Protein AF-A0A167TVD0-F1 (afdb_monomer_lite)

InterPro domains:
  IPR018954 Beta-galactosidase, domain 2 [PF10435] (65-198)
  IPR018954 Beta-galactosidase, domain 2 [SM01029] (30-198)
  IPR025972 Beta-galactosidase, domain 3 [PF13363] (211-278)
  IPR036833 Beta-galactosidase, domain 3 superfamily [G3DSA:2.60.390.10] (199-285)
  IPR036833 Beta-galactosidase, domain 3 superfamily [SSF117100] (192-285)
  IPR037110 Beta-galactosidase, domain 2 superfamily [G3DSA:2.102.20.10] (48-198)

Structure (mmCIF, N/CA/C/O backbone):
data_AF-A0A167TVD0-F1
#
_entry.id   AF-A0A167TVD0-F1
#
loop_
_atom_site.group_PDB
_atom_site.id
_atom_site.type_symbol
_atom_site.label_atom_id
_atom_site.label_alt_id
_atom_site.label_comp_id
_atom_site.label_asym_id
_atom_site.label_entity_id
_atom_site.label_seq_id
_atom_site.pdbx_PDB_ins_code
_atom_site.Cartn_x
_atom_site.Cartn_y
_atom_site.Cartn_z
_atom_site.occupancy
_atom_site.B_iso_or_equiv
_atom_site.auth_seq_id
_atom_site.auth_comp_id
_atom_site.auth_asym_id
_atom_site.auth_atom_id
_atom_site.pdbx_PDB_model_num
ATOM 1 N N . MET A 1 1 ? -4.317 7.766 18.131 1.00 57.22 1 MET A N 1
ATOM 2 C CA . MET A 1 1 ? -3.224 8.698 17.750 1.00 57.22 1 MET A CA 1
ATOM 3 C C . MET A 1 1 ? -2.450 8.188 16.517 1.00 57.22 1 MET A C 1
ATOM 5 O O . MET A 1 1 ? -1.227 8.256 16.495 1.00 57.22 1 MET A O 1
ATOM 9 N N . ILE A 1 2 ? -3.141 7.703 15.475 1.00 81.75 2 ILE A N 1
ATOM 10 C CA . ILE A 1 2 ? -2.504 7.173 14.245 1.00 81.75 2 ILE A CA 1
ATOM 11 C C . ILE A 1 2 ? -2.810 8.007 12.986 1.00 81.75 2 ILE A C 1
ATOM 13 O O . ILE A 1 2 ? -2.311 7.705 11.914 1.00 81.75 2 ILE A O 1
ATOM 17 N N . TRP A 1 3 ? -3.545 9.117 13.128 1.00 83.88 3 TRP A N 1
ATOM 18 C CA . TRP A 1 3 ? -3.890 10.046 12.037 1.00 83.88 3 TRP A CA 1
ATOM 19 C C . TRP A 1 3 ? -2.719 10.921 11.553 1.00 83.88 3 TRP A C 1
ATOM 21 O O . TRP A 1 3 ? -2.826 11.631 10.557 1.00 83.88 3 TRP A O 1
ATOM 31 N N . ARG A 1 4 ? -1.599 10.956 12.289 1.00 90.12 4 ARG A N 1
ATOM 32 C CA . ARG A 1 4 ? -0.439 11.782 11.922 1.00 90.12 4 ARG A CA 1
ATOM 33 C C . ARG A 1 4 ? 0.289 11.130 10.748 1.00 90.12 4 ARG A C 1
ATOM 35 O O . ARG A 1 4 ? 0.674 9.972 10.864 1.00 90.12 4 ARG A O 1
ATOM 42 N N . GLY A 1 5 ? 0.625 11.897 9.708 1.00 87.50 5 GLY A N 1
ATOM 43 C CA . GLY A 1 5 ? 1.339 11.381 8.526 1.00 87.50 5 GLY A CA 1
ATOM 44 C C . GLY A 1 5 ? 2.636 10.616 8.836 1.00 87.50 5 GLY A C 1
ATOM 45 O O . GLY A 1 5 ? 2.983 9.675 8.127 1.00 87.50 5 GLY A O 1
ATOM 46 N N . LYS A 1 6 ? 3.313 10.933 9.953 1.00 92.31 6 LYS A N 1
ATOM 47 C CA . LYS A 1 6 ? 4.489 10.181 10.425 1.00 92.31 6 LYS A CA 1
ATOM 48 C C . LYS A 1 6 ? 4.205 8.701 10.713 1.00 92.31 6 LYS A C 1
ATOM 50 O O . LYS A 1 6 ? 5.085 7.882 10.490 1.00 92.31 6 LYS A O 1
ATOM 55 N N . TYR A 1 7 ? 3.003 8.361 11.189 1.00 95.06 7 TYR A N 1
ATOM 56 C CA . TYR A 1 7 ? 2.611 6.974 11.453 1.00 95.06 7 TYR A CA 1
ATOM 57 C C . TYR A 1 7 ? 2.560 6.191 10.140 1.00 95.06 7 TYR A C 1
ATOM 59 O O . TYR A 1 7 ? 3.221 5.165 9.997 1.00 95.06 7 TYR A O 1
ATOM 67 N N . SER A 1 8 ? 1.852 6.727 9.144 1.00 94.88 8 SER A N 1
ATOM 68 C CA . SER A 1 8 ? 1.749 6.099 7.829 1.00 94.88 8 SER A CA 1
ATOM 69 C C . SER A 1 8 ? 3.104 6.022 7.124 1.00 94.88 8 SER A C 1
ATOM 71 O O . SER A 1 8 ? 3.414 4.997 6.529 1.00 94.88 8 SER A O 1
ATOM 73 N N . GLY A 1 9 ? 3.955 7.046 7.259 1.00 92.31 9 GLY A N 1
ATOM 74 C CA . GLY A 1 9 ? 5.336 7.011 6.765 1.00 92.31 9 GLY A CA 1
ATOM 75 C C . GLY A 1 9 ? 6.180 5.898 7.398 1.00 92.31 9 GLY A C 1
ATOM 76 O O . GLY A 1 9 ? 6.832 5.142 6.682 1.00 92.31 9 GLY A O 1
ATOM 77 N N . GLN A 1 10 ? 6.121 5.736 8.725 1.00 94.50 10 GLN A N 1
ATOM 78 C CA . GLN A 1 10 ? 6.804 4.641 9.428 1.00 94.50 10 GLN A CA 1
ATOM 79 C C . GLN A 1 10 ? 6.255 3.265 9.028 1.00 94.50 10 GLN A C 1
ATOM 81 O O . GLN A 1 10 ? 7.029 2.321 8.882 1.00 94.50 10 GLN A O 1
ATOM 86 N N . LYS A 1 11 ? 4.941 3.151 8.786 1.00 96.12 11 LYS A N 1
ATOM 87 C CA . LYS A 1 11 ? 4.316 1.917 8.289 1.00 96.12 11 LYS A CA 1
ATOM 88 C C . LYS A 1 11 ? 4.904 1.480 6.946 1.00 96.12 11 LYS A C 1
ATOM 90 O O . LYS A 1 11 ? 5.130 0.284 6.767 1.00 96.12 11 LYS A O 1
ATOM 95 N N . LEU A 1 12 ? 5.164 2.411 6.022 1.00 95.06 12 LEU A N 1
ATOM 96 C CA . LEU A 1 12 ? 5.779 2.068 4.734 1.00 95.06 12 LEU A CA 1
ATOM 97 C C . LEU A 1 12 ? 7.174 1.458 4.931 1.00 95.06 12 LEU A C 1
ATOM 99 O O . LEU A 1 12 ? 7.455 0.380 4.414 1.00 95.06 12 LEU A O 1
ATOM 103 N N . GLN A 1 13 ? 8.007 2.099 5.756 1.00 92.00 13 GLN A N 1
ATOM 104 C CA . GLN A 1 13 ? 9.369 1.638 6.045 1.00 92.00 13 GLN A CA 1
ATOM 105 C C . GLN A 1 13 ? 9.390 0.282 6.763 1.00 92.00 13 GLN A C 1
ATOM 107 O O . GLN A 1 13 ? 10.179 -0.593 6.416 1.00 92.00 13 GLN A O 1
ATOM 112 N N . ALA A 1 14 ? 8.513 0.085 7.749 1.00 91.69 14 ALA A N 1
ATOM 113 C CA . ALA A 1 14 ? 8.454 -1.158 8.511 1.00 91.69 14 ALA A CA 1
ATOM 114 C C . ALA A 1 14 ? 8.048 -2.357 7.637 1.00 91.69 14 ALA A C 1
ATOM 116 O O . ALA A 1 14 ? 8.652 -3.423 7.743 1.00 91.69 14 ALA A O 1
ATOM 117 N N . ASN A 1 15 ? 7.064 -2.183 6.747 1.00 93.50 15 ASN A N 1
ATOM 118 C CA . ASN A 1 15 ? 6.636 -3.250 5.838 1.00 93.50 15 ASN A CA 1
ATOM 119 C C . ASN A 1 15 ? 7.704 -3.586 4.795 1.00 93.50 15 ASN A C 1
ATOM 121 O O . ASN A 1 15 ? 7.954 -4.765 4.542 1.00 93.50 15 ASN A O 1
ATOM 125 N N . PHE A 1 16 ? 8.399 -2.571 4.278 1.00 91.50 16 PHE A N 1
ATOM 126 C CA . PHE A 1 16 ? 9.543 -2.779 3.401 1.00 91.50 16 PHE A CA 1
ATOM 127 C C . PHE A 1 16 ? 10.598 -3.671 4.069 1.00 91.50 16 PHE A C 1
ATOM 129 O O . PHE A 1 16 ? 10.946 -4.720 3.526 1.00 91.50 16 PHE A O 1
ATOM 136 N N . LEU A 1 17 ? 11.037 -3.301 5.277 1.00 88.12 17 LEU A N 1
ATOM 137 C CA . LEU A 1 17 ? 12.055 -4.041 6.028 1.00 88.12 17 LEU A CA 1
ATOM 138 C C . LEU A 1 17 ? 11.604 -5.463 6.385 1.00 88.12 17 LEU A C 1
ATOM 140 O O . LEU A 1 17 ? 12.396 -6.393 6.271 1.00 88.12 17 LEU A O 1
ATOM 144 N N . LYS A 1 18 ? 10.332 -5.649 6.763 1.00 88.00 18 LYS A N 1
ATOM 145 C CA . LYS A 1 18 ? 9.750 -6.976 7.029 1.00 88.00 18 LYS A CA 1
ATOM 146 C C . LYS A 1 18 ? 9.797 -7.879 5.788 1.00 88.00 18 LYS A C 1
ATOM 148 O O . LYS A 1 18 ? 10.062 -9.071 5.911 1.00 88.00 18 LYS A O 1
ATOM 153 N N . SER A 1 19 ? 9.525 -7.322 4.607 1.00 85.56 19 SER A N 1
ATOM 154 C CA . SER A 1 19 ? 9.463 -8.078 3.347 1.00 85.56 19 SER A CA 1
ATOM 155 C C . SER A 1 19 ? 10.836 -8.370 2.715 1.00 85.56 19 SER A C 1
ATOM 157 O O . SER A 1 19 ? 10.937 -9.231 1.840 1.00 85.56 19 SER A O 1
ATOM 159 N N . ASP A 1 20 ? 11.907 -7.699 3.158 1.00 79.69 20 ASP A N 1
ATOM 160 C CA . ASP A 1 20 ? 13.278 -7.956 2.698 1.00 79.69 20 ASP A CA 1
ATOM 161 C C . ASP A 1 20 ? 13.952 -9.072 3.512 1.00 79.69 20 ASP A C 1
ATOM 163 O O . ASP A 1 20 ? 14.684 -8.837 4.480 1.00 79.69 20 ASP A O 1
ATOM 167 N N . SER A 1 21 ? 13.753 -10.312 3.063 1.00 63.94 21 SER A N 1
ATOM 168 C CA . SER A 1 21 ? 14.328 -11.515 3.678 1.00 63.94 21 SER A CA 1
ATOM 169 C C . SER A 1 21 ? 15.859 -11.586 3.628 1.00 63.94 21 SER A C 1
ATOM 171 O O . SER A 1 21 ? 16.447 -12.414 4.316 1.00 63.94 21 SER A O 1
ATOM 173 N N . ASN A 1 22 ? 16.513 -10.746 2.817 1.00 57.84 22 ASN A N 1
ATOM 174 C CA . ASN A 1 22 ? 17.966 -10.734 2.644 1.00 57.84 22 ASN A CA 1
ATOM 175 C C . ASN A 1 22 ? 18.637 -9.554 3.353 1.00 57.84 22 ASN A C 1
ATOM 177 O O . ASN A 1 22 ? 19.808 -9.300 3.093 1.00 57.84 22 ASN A O 1
ATOM 181 N N . SER A 1 23 ? 17.938 -8.794 4.196 1.00 54.06 23 SER A N 1
ATOM 182 C CA . SER A 1 23 ? 18.513 -7.622 4.876 1.00 54.06 23 SER A CA 1
ATOM 183 C C . SER A 1 23 ? 19.673 -7.980 5.823 1.00 54.06 23 SER A C 1
ATOM 185 O O . SER A 1 23 ? 20.640 -7.228 5.913 1.00 54.06 23 SER A O 1
ATOM 187 N N . SER A 1 24 ? 19.628 -9.152 6.468 1.00 46.41 24 SER A N 1
ATOM 188 C CA . SER A 1 24 ? 20.574 -9.579 7.513 1.00 46.41 24 SER A CA 1
ATOM 189 C C . SER A 1 24 ? 21.853 -10.264 7.014 1.00 46.41 24 SER A C 1
ATOM 191 O O . SER A 1 24 ? 22.830 -10.337 7.754 1.00 46.41 24 SER A O 1
ATOM 193 N N . SER A 1 25 ? 21.891 -10.760 5.772 1.00 44.69 25 SER A N 1
ATOM 194 C CA . SER A 1 25 ? 23.049 -11.486 5.218 1.00 44.69 25 SER A CA 1
ATOM 195 C C . SER A 1 25 ? 24.014 -10.592 4.433 1.00 44.69 25 SER A C 1
ATOM 197 O O . SER A 1 25 ? 24.849 -11.091 3.673 1.00 44.69 25 SER A O 1
ATOM 199 N N . ARG A 1 26 ? 23.862 -9.269 4.528 1.00 54.91 26 ARG A N 1
ATOM 200 C CA . ARG A 1 26 ? 24.603 -8.324 3.692 1.00 54.91 26 ARG A CA 1
ATOM 201 C C . ARG A 1 26 ? 25.801 -7.785 4.454 1.00 54.91 26 ARG A C 1
ATOM 203 O O . ARG A 1 26 ? 25.667 -7.279 5.561 1.00 54.91 26 ARG A O 1
ATOM 210 N N . SER A 1 27 ? 26.977 -7.878 3.842 1.00 42.72 27 SER A N 1
ATOM 211 C CA . SER A 1 27 ? 28.146 -7.168 4.342 1.00 42.72 27 SER A CA 1
ATOM 212 C C . SER A 1 27 ? 28.001 -5.686 4.018 1.00 42.72 27 SER A C 1
ATOM 214 O O . SER A 1 27 ? 27.784 -5.315 2.862 1.00 42.72 27 SER A O 1
ATOM 216 N N . GLU A 1 28 ? 28.134 -4.833 5.032 1.00 43.38 28 GLU A N 1
ATOM 217 C CA . GLU A 1 28 ? 28.392 -3.414 4.813 1.00 43.38 28 GLU A CA 1
ATOM 218 C C . GLU A 1 28 ? 29.692 -3.302 4.011 1.00 43.38 28 GLU A C 1
ATOM 220 O O . GLU A 1 28 ? 30.787 -3.560 4.515 1.00 43.38 28 GLU A O 1
ATOM 225 N N . ARG A 1 29 ? 29.590 -2.970 2.723 1.00 39.72 29 ARG A N 1
ATOM 226 C CA . ARG A 1 29 ? 30.754 -2.520 1.968 1.00 39.72 29 ARG A CA 1
ATOM 227 C C . ARG A 1 29 ? 30.872 -1.018 2.163 1.00 39.72 29 ARG A C 1
ATOM 229 O O . ARG A 1 29 ? 29.905 -0.285 1.991 1.00 39.72 29 ARG A O 1
ATOM 236 N N . TYR A 1 30 ? 32.076 -0.608 2.552 1.00 35.66 30 TYR A N 1
ATOM 237 C CA . TYR A 1 30 ? 32.498 0.765 2.811 1.00 35.66 30 TYR A CA 1
ATOM 238 C C . TYR A 1 30 ? 31.800 1.824 1.949 1.00 35.66 30 TYR A C 1
ATOM 240 O O . TYR A 1 30 ? 31.705 1.681 0.730 1.00 35.66 30 TYR A O 1
ATOM 248 N N . LEU A 1 31 ? 31.451 2.931 2.614 1.00 36.03 31 LEU A N 1
ATOM 249 C CA . LEU A 1 31 ? 31.034 4.219 2.060 1.00 36.03 31 LEU A CA 1
ATOM 250 C C . LEU A 1 31 ? 31.809 4.558 0.776 1.00 36.03 31 LEU A C 1
ATOM 252 O O . LEU A 1 31 ? 32.942 5.046 0.831 1.00 36.03 31 LEU A O 1
ATOM 256 N N . ARG A 1 32 ? 31.209 4.336 -0.397 1.00 35.91 32 ARG A N 1
ATOM 257 C CA . ARG A 1 32 ? 31.750 4.863 -1.651 1.00 35.91 32 ARG A CA 1
ATOM 258 C C . ARG A 1 32 ? 31.043 6.167 -1.958 1.00 35.91 32 ARG A C 1
ATOM 260 O O . ARG A 1 32 ? 29.879 6.200 -2.327 1.00 35.91 32 ARG A O 1
ATOM 267 N N . ARG A 1 33 ? 31.785 7.261 -1.806 1.00 34.72 33 ARG A N 1
ATOM 268 C CA . ARG A 1 33 ? 31.389 8.579 -2.292 1.00 34.72 33 ARG A CA 1
ATOM 269 C C . ARG A 1 33 ? 31.406 8.534 -3.820 1.00 34.72 33 ARG A C 1
ATOM 271 O O . ARG A 1 33 ? 32.462 8.694 -4.427 1.00 34.72 33 ARG A O 1
ATOM 278 N N . THR A 1 34 ? 30.270 8.290 -4.453 1.00 37.25 34 THR A N 1
ATOM 279 C CA . THR A 1 34 ? 30.106 8.540 -5.887 1.00 37.25 34 THR A CA 1
ATOM 280 C C . THR A 1 34 ? 30.000 10.050 -6.084 1.00 37.25 34 THR A C 1
ATOM 282 O O . THR A 1 34 ? 29.109 10.690 -5.519 1.00 37.25 34 THR A O 1
ATOM 285 N N . PRO A 1 35 ? 30.910 10.677 -6.848 1.00 31.92 35 PRO A N 1
ATOM 286 C CA . PRO A 1 35 ? 30.768 12.075 -7.205 1.00 31.92 35 PRO A CA 1
ATOM 287 C C . PRO A 1 35 ? 29.654 12.180 -8.253 1.00 31.92 35 PRO A C 1
ATOM 289 O O . PRO A 1 35 ? 29.904 12.197 -9.455 1.00 31.92 35 PRO A O 1
ATOM 292 N N . LEU A 1 36 ? 28.401 12.232 -7.807 1.00 38.03 36 LEU A N 1
ATOM 293 C CA . LEU A 1 36 ? 27.347 12.839 -8.609 1.00 38.03 36 LEU A CA 1
ATOM 294 C C . LEU A 1 36 ? 27.592 14.351 -8.570 1.00 38.03 36 LEU A C 1
ATOM 296 O O . LEU A 1 36 ? 27.689 14.950 -7.500 1.00 38.03 36 LEU A O 1
ATOM 300 N N . TYR A 1 37 ? 27.767 14.954 -9.744 1.00 34.03 37 TYR A N 1
ATOM 301 C CA . TYR A 1 37 ? 27.984 16.388 -9.929 1.00 34.03 37 TYR A CA 1
ATOM 302 C C . TYR A 1 37 ? 26.783 17.205 -9.410 1.00 34.03 37 TYR A C 1
ATOM 304 O O . TYR A 1 37 ? 25.916 17.602 -10.180 1.00 34.03 37 TYR A O 1
ATOM 312 N N . SER A 1 38 ? 26.724 17.489 -8.109 1.00 33.47 38 SER A N 1
ATOM 313 C CA . SER A 1 38 ? 25.970 18.624 -7.562 1.00 33.47 38 SER A CA 1
ATOM 314 C C . SER A 1 38 ? 26.431 18.926 -6.137 1.00 33.47 38 SER A C 1
ATOM 316 O O . SER A 1 38 ? 26.390 18.049 -5.278 1.00 33.47 38 SER A O 1
ATOM 318 N N . ARG A 1 39 ? 26.855 20.171 -5.888 1.00 34.62 39 ARG A N 1
ATOM 319 C CA . ARG A 1 39 ? 27.460 20.648 -4.630 1.00 34.62 39 ARG A CA 1
ATOM 320 C C . ARG A 1 39 ? 26.553 20.594 -3.386 1.00 34.62 39 ARG A C 1
ATOM 322 O O . ARG A 1 39 ? 27.090 20.739 -2.296 1.00 34.62 39 ARG A O 1
ATOM 329 N N . ASP A 1 40 ? 25.254 20.305 -3.521 1.00 33.78 40 ASP A N 1
ATOM 330 C CA . ASP A 1 40 ? 24.306 20.303 -2.386 1.00 33.78 40 ASP A CA 1
ATOM 331 C C . ASP A 1 40 ? 23.595 18.957 -2.153 1.00 33.78 40 ASP A C 1
ATOM 333 O O . ASP A 1 40 ? 22.691 18.869 -1.323 1.00 33.78 40 ASP A O 1
ATOM 337 N N . CYS A 1 41 ? 23.993 17.899 -2.865 1.00 35.50 41 CYS A N 1
ATOM 338 C CA . CYS A 1 41 ? 23.669 16.533 -2.460 1.00 35.50 41 CYS A CA 1
ATOM 339 C C . CYS A 1 41 ? 24.894 15.953 -1.755 1.00 35.50 41 CYS A C 1
ATOM 341 O O . CYS A 1 41 ? 25.991 15.939 -2.311 1.00 35.50 41 CYS A O 1
ATOM 343 N N . TYR A 1 42 ? 24.699 15.412 -0.555 1.00 37.12 42 TYR A N 1
ATOM 344 C CA . TYR A 1 42 ? 25.581 14.380 -0.022 1.00 37.12 42 TYR A CA 1
ATOM 345 C C . TYR A 1 42 ? 24.940 13.035 -0.389 1.00 37.12 42 TYR A C 1
ATOM 347 O O . TYR A 1 42 ? 24.165 12.511 0.415 1.00 37.12 42 TYR A O 1
ATOM 355 N N . PRO A 1 43 ? 25.155 12.493 -1.607 1.00 36.31 43 PRO A N 1
ATOM 356 C CA . PRO A 1 43 ? 24.707 11.149 -1.918 1.00 36.31 43 PRO A CA 1
ATOM 357 C C . PRO A 1 43 ? 25.554 10.199 -1.075 1.00 36.31 43 PRO A C 1
ATOM 359 O O . PRO A 1 43 ? 26.703 9.891 -1.389 1.00 36.31 43 PRO A O 1
ATOM 362 N N . TRP A 1 44 ? 25.002 9.778 0.054 1.00 35.72 44 TRP A N 1
ATOM 363 C CA . TRP A 1 44 ? 25.502 8.607 0.748 1.00 35.72 44 TRP A CA 1
ATOM 364 C C . TRP A 1 44 ? 24.952 7.410 -0.021 1.00 35.72 44 TRP A C 1
ATOM 366 O O . TRP A 1 44 ? 23.868 6.913 0.272 1.00 35.72 44 TRP A O 1
ATOM 376 N N . GLU A 1 45 ? 25.660 7.009 -1.073 1.00 39.50 45 GLU A N 1
ATOM 377 C CA . GLU A 1 45 ? 25.381 5.766 -1.780 1.00 39.50 45 GLU A CA 1
ATOM 378 C C . GLU A 1 45 ? 25.813 4.603 -0.881 1.00 39.50 45 GLU A C 1
ATOM 380 O O . GLU A 1 45 ? 26.991 4.264 -0.764 1.00 39.50 45 GLU A O 1
ATOM 385 N N . TRP A 1 46 ? 24.835 4.036 -0.176 1.00 39.81 46 TRP A N 1
ATOM 386 C CA . TRP A 1 46 ? 24.993 2.781 0.547 1.00 39.81 46 TRP A CA 1
ATOM 387 C C . TRP A 1 46 ? 24.816 1.641 -0.440 1.00 39.81 46 TRP A C 1
ATOM 389 O O . TRP A 1 46 ? 23.713 1.120 -0.561 1.00 39.81 46 TRP A O 1
ATOM 399 N N . ASP A 1 47 ? 25.880 1.242 -1.130 1.00 44.56 47 ASP A N 1
ATOM 400 C CA . ASP A 1 47 ? 25.854 -0.022 -1.860 1.00 44.56 47 ASP A CA 1
ATOM 401 C C . ASP A 1 47 ? 25.952 -1.177 -0.853 1.00 44.56 47 ASP A C 1
ATOM 403 O O . ASP A 1 47 ? 27.017 -1.736 -0.588 1.00 44.56 47 ASP A O 1
ATOM 407 N N . ILE A 1 48 ? 24.806 -1.545 -0.275 1.00 45.25 48 ILE A N 1
ATOM 408 C CA . ILE A 1 48 ? 24.663 -2.755 0.552 1.00 45.25 48 ILE A CA 1
ATOM 409 C C . ILE A 1 48 ? 24.543 -4.004 -0.355 1.00 45.25 48 ILE A C 1
ATOM 411 O O . ILE A 1 48 ? 23.789 -4.938 -0.078 1.00 45.25 48 ILE A O 1
ATOM 415 N N . GLY A 1 49 ? 25.205 -3.982 -1.515 1.00 46.66 49 GLY A N 1
ATOM 416 C CA . GLY A 1 49 ? 25.153 -4.973 -2.586 1.00 46.66 49 GLY A CA 1
ATOM 417 C C . GLY A 1 49 ? 23.911 -4.901 -3.480 1.00 46.66 49 GLY A C 1
ATOM 418 O O . GLY A 1 49 ? 23.922 -5.528 -4.540 1.00 46.66 49 GLY A O 1
ATOM 419 N N . LYS A 1 50 ? 22.838 -4.211 -3.048 1.00 59.12 50 LYS A N 1
ATOM 420 C CA . LYS A 1 50 ? 21.496 -4.234 -3.679 1.00 59.12 50 LYS A CA 1
ATOM 421 C C . LYS A 1 50 ? 20.583 -3.026 -3.391 1.00 59.12 50 LYS A C 1
ATOM 423 O O . LYS A 1 50 ? 19.424 -3.029 -3.802 1.00 59.12 50 LYS A O 1
ATOM 428 N N . PHE A 1 51 ? 21.048 -2.018 -2.650 1.00 60.19 51 PHE A N 1
ATOM 429 C CA . PHE A 1 51 ? 20.266 -0.814 -2.344 1.00 60.19 51 PHE A CA 1
ATOM 430 C C . PHE A 1 51 ? 21.031 0.439 -2.744 1.00 60.19 51 PHE A C 1
ATOM 432 O O . PHE A 1 51 ? 22.254 0.436 -2.744 1.00 60.19 51 PHE A O 1
ATOM 439 N N . LEU A 1 52 ? 20.305 1.504 -3.066 1.00 63.50 52 LEU A N 1
ATOM 440 C CA . LEU A 1 52 ? 20.852 2.846 -3.184 1.00 63.50 52 LEU A CA 1
ATOM 441 C C . LEU A 1 52 ? 19.951 3.809 -2.422 1.00 63.50 52 LEU A C 1
ATOM 443 O O . LEU A 1 52 ? 18.765 3.927 -2.729 1.00 63.50 52 LEU A O 1
ATOM 447 N N . CYS A 1 53 ? 20.530 4.518 -1.457 1.00 63.44 53 CYS A N 1
ATOM 448 C CA . CYS A 1 53 ? 19.853 5.596 -0.752 1.00 63.44 53 CYS A CA 1
ATOM 449 C C . CYS A 1 53 ? 20.170 6.934 -1.423 1.00 63.44 53 CYS A C 1
ATOM 451 O O . CYS A 1 53 ? 21.338 7.282 -1.602 1.00 63.44 53 CYS A O 1
ATOM 453 N N . HIS A 1 54 ? 19.135 7.698 -1.760 1.00 67.25 54 HIS A N 1
ATOM 454 C CA . HIS A 1 54 ? 19.281 9.091 -2.170 1.00 67.25 54 HIS A CA 1
ATOM 455 C C . HIS A 1 54 ? 18.523 9.991 -1.197 1.00 67.25 54 HIS A C 1
ATOM 457 O O . HIS A 1 54 ? 17.439 9.626 -0.747 1.00 67.25 54 HIS A O 1
ATOM 463 N N . ARG A 1 55 ? 19.099 11.146 -0.843 1.00 68.69 55 ARG A N 1
ATOM 464 C CA . ARG A 1 55 ? 18.528 12.092 0.119 1.00 68.69 55 ARG A CA 1
ATOM 465 C C . ARG A 1 55 ? 18.781 13.535 -0.306 1.00 68.69 55 ARG A C 1
ATOM 467 O O . ARG A 1 55 ? 19.893 13.874 -0.707 1.00 68.69 55 ARG A O 1
ATOM 474 N N . THR A 1 56 ? 17.782 14.383 -0.096 1.00 65.75 56 THR A N 1
ATOM 475 C CA . THR A 1 56 ? 17.880 15.847 -0.154 1.00 65.75 56 THR A CA 1
ATOM 476 C C . THR A 1 56 ? 17.463 16.461 1.184 1.00 65.75 56 THR A C 1
ATOM 478 O O . THR A 1 56 ? 16.738 15.849 1.967 1.00 65.75 56 THR A O 1
ATOM 481 N N . PHE A 1 57 ? 17.947 17.670 1.475 1.00 63.16 57 PHE A N 1
ATOM 482 C CA . PHE A 1 57 ? 17.598 18.418 2.686 1.00 63.16 57 PHE A CA 1
ATOM 483 C C . PHE A 1 57 ? 17.157 19.834 2.322 1.00 63.16 57 PHE A C 1
ATOM 485 O O . PHE A 1 57 ? 17.971 20.615 1.843 1.00 63.16 57 PHE A O 1
ATOM 492 N N . GLY A 1 58 ? 15.896 20.177 2.587 1.00 65.19 58 GLY A N 1
ATOM 493 C CA . GLY A 1 58 ? 15.366 21.530 2.407 1.00 65.19 58 GLY A CA 1
ATOM 494 C C . GLY A 1 58 ? 13.951 21.531 1.811 1.00 65.19 58 GLY A C 1
ATOM 495 O O . GLY A 1 58 ? 13.688 20.772 0.883 1.00 65.19 58 GLY A O 1
ATOM 496 N N . PRO A 1 59 ? 13.029 22.387 2.292 1.00 56.47 59 PRO A N 1
ATOM 497 C CA . PRO A 1 59 ? 11.596 22.316 1.968 1.00 56.47 59 PRO A CA 1
ATOM 498 C C . PRO A 1 59 ? 11.214 22.708 0.527 1.00 56.47 59 PRO A C 1
ATOM 500 O O . PRO A 1 59 ? 10.073 22.492 0.133 1.00 56.47 59 PRO A O 1
ATOM 503 N N . HIS A 1 60 ? 12.141 23.251 -0.269 1.00 68.75 60 HIS A N 1
ATOM 504 C CA . HIS A 1 60 ? 11.874 23.758 -1.628 1.00 68.75 60 HIS A CA 1
ATOM 505 C C . HIS A 1 60 ? 12.838 23.211 -2.684 1.00 68.75 60 HIS A C 1
ATOM 507 O O . HIS A 1 60 ? 13.037 23.814 -3.737 1.00 68.75 60 HIS A O 1
ATOM 513 N N . ILE A 1 61 ? 13.480 22.082 -2.398 1.00 69.44 61 ILE A N 1
ATOM 514 C CA . ILE A 1 61 ? 14.387 21.451 -3.350 1.00 69.44 61 ILE A CA 1
ATOM 515 C C . ILE A 1 61 ? 13.566 20.601 -4.318 1.00 69.44 61 ILE A C 1
ATOM 517 O O . ILE A 1 61 ? 12.874 19.692 -3.887 1.00 69.44 61 ILE A O 1
ATOM 521 N N . HIS A 1 62 ? 13.674 20.872 -5.615 1.00 74.06 62 HIS A N 1
ATOM 522 C CA . HIS A 1 62 ? 13.242 19.965 -6.676 1.00 74.06 62 HIS A CA 1
ATOM 523 C C . HIS A 1 62 ? 14.486 19.551 -7.452 1.00 74.06 62 HIS A C 1
ATOM 525 O O . HIS A 1 62 ? 15.164 20.397 -8.046 1.00 74.06 62 HIS A O 1
ATOM 531 N N . ARG A 1 63 ? 14.845 18.268 -7.409 1.00 72.62 63 ARG A N 1
ATOM 532 C CA . ARG A 1 63 ? 16.063 17.771 -8.061 1.00 72.62 63 ARG A CA 1
ATOM 533 C C . ARG A 1 63 ? 15.720 16.679 -9.044 1.00 72.62 63 ARG A C 1
ATOM 535 O O . ARG A 1 63 ? 15.155 15.660 -8.667 1.00 72.62 63 ARG A O 1
ATOM 542 N N . GLN A 1 64 ? 16.170 16.862 -10.277 1.00 78.38 64 GLN A N 1
ATOM 543 C CA . GLN A 1 64 ? 16.230 15.797 -11.264 1.00 78.38 64 GLN A CA 1
ATOM 544 C C . GLN A 1 64 ? 17.583 15.095 -11.189 1.00 78.38 64 GLN A C 1
ATOM 546 O O . GLN A 1 64 ? 18.626 15.744 -11.111 1.00 78.38 64 GLN A O 1
ATOM 551 N N . HIS A 1 65 ? 17.578 13.767 -11.225 1.00 71.38 65 HIS A N 1
ATOM 552 C CA . HIS A 1 65 ? 18.796 12.972 -11.184 1.00 71.38 65 HIS A CA 1
ATOM 553 C C . HIS A 1 65 ? 18.692 11.698 -12.028 1.00 71.38 65 HIS A C 1
ATOM 555 O O . HIS A 1 65 ? 17.625 11.269 -12.471 1.00 71.38 65 HIS A O 1
ATOM 561 N N . SER A 1 66 ? 19.839 11.064 -12.246 1.00 73.75 66 SER A N 1
ATOM 562 C CA . SER A 1 66 ? 19.937 9.693 -12.742 1.00 73.75 66 SER A CA 1
ATOM 563 C C . SER A 1 66 ? 20.765 8.882 -11.763 1.00 73.75 66 SER A C 1
ATOM 565 O O . SER A 1 66 ? 21.668 9.411 -11.120 1.00 73.75 66 SER A O 1
ATOM 567 N N . VAL A 1 67 ? 20.457 7.599 -11.669 1.00 72.06 67 VAL A N 1
ATOM 568 C CA . VAL A 1 67 ? 21.164 6.655 -10.810 1.00 72.06 67 VAL A CA 1
ATOM 569 C C . VAL A 1 67 ? 21.993 5.721 -11.681 1.00 72.06 67 VAL A C 1
ATOM 571 O O . VAL A 1 67 ? 21.526 5.273 -12.728 1.00 72.06 67 VAL A O 1
ATOM 574 N N . HIS A 1 68 ? 23.210 5.410 -11.245 1.00 71.38 68 HIS A N 1
ATOM 575 C CA . HIS A 1 68 ? 24.007 4.332 -11.816 1.00 71.38 68 HIS A CA 1
ATOM 576 C C . HIS A 1 68 ? 23.974 3.154 -10.851 1.00 71.38 68 HIS A C 1
ATOM 578 O O . HIS A 1 68 ? 24.435 3.286 -9.730 1.00 71.38 68 HIS A O 1
ATOM 584 N N . ALA A 1 69 ? 23.418 2.022 -11.275 1.00 65.69 69 ALA A N 1
ATOM 585 C CA . ALA A 1 69 ? 23.279 0.855 -10.412 1.00 65.69 69 ALA A CA 1
ATOM 586 C C . ALA A 1 69 ? 24.056 -0.341 -10.968 1.00 65.69 69 ALA A C 1
ATOM 588 O O . ALA A 1 69 ? 24.016 -0.619 -12.173 1.00 65.69 69 ALA A O 1
ATOM 589 N N . HIS A 1 70 ? 24.750 -1.068 -10.093 1.00 64.69 70 HIS A N 1
ATOM 590 C CA . HIS A 1 70 ? 25.392 -2.334 -10.431 1.00 64.69 70 HIS A CA 1
ATOM 591 C C . HIS A 1 70 ? 24.394 -3.484 -10.236 1.00 64.69 70 HIS A C 1
ATOM 593 O O . HIS A 1 70 ? 23.756 -3.598 -9.195 1.00 64.69 70 HIS A O 1
ATOM 599 N N . ILE A 1 71 ? 24.245 -4.328 -11.260 1.00 63.12 71 ILE A N 1
ATOM 600 C CA . ILE A 1 71 ? 23.410 -5.537 -11.211 1.00 63.12 71 ILE A CA 1
ATOM 601 C C . ILE A 1 71 ? 24.359 -6.729 -11.115 1.00 63.12 71 ILE A C 1
ATOM 603 O O . ILE A 1 71 ? 25.210 -6.906 -11.995 1.00 63.12 71 ILE A O 1
ATOM 607 N N . ALA A 1 72 ? 24.211 -7.546 -10.072 1.00 57.50 72 ALA A N 1
ATOM 608 C CA . ALA A 1 72 ? 25.129 -8.625 -9.706 1.00 57.50 72 ALA A CA 1
ATOM 609 C C . ALA A 1 72 ? 25.363 -9.620 -10.858 1.00 57.50 72 ALA A C 1
ATOM 611 O O . ALA A 1 72 ? 26.478 -10.095 -11.066 1.00 57.50 72 ALA A O 1
ATOM 612 N N . ASN A 1 73 ? 24.338 -9.857 -11.680 1.00 51.69 73 ASN A N 1
ATOM 613 C CA . ASN A 1 73 ? 24.382 -10.807 -12.794 1.00 51.69 73 ASN A CA 1
ATOM 614 C C . ASN A 1 73 ? 25.029 -10.266 -14.087 1.00 51.69 73 ASN A C 1
ATOM 616 O O . ASN A 1 73 ? 25.069 -10.975 -15.093 1.00 51.69 73 ASN A O 1
ATOM 620 N N . LYS A 1 74 ? 25.530 -9.021 -14.117 1.00 53.66 74 LYS A N 1
ATOM 621 C CA . LYS A 1 74 ? 26.123 -8.406 -15.321 1.00 53.66 74 LYS A CA 1
ATOM 622 C C . LYS A 1 74 ? 27.569 -7.964 -15.110 1.00 53.66 74 LYS A C 1
ATOM 624 O O . LYS A 1 74 ? 27.816 -6.767 -15.140 1.00 53.66 74 LYS A O 1
ATOM 629 N N . GLN A 1 75 ? 28.512 -8.900 -14.944 1.00 46.19 75 GLN A N 1
ATOM 630 C CA . GLN A 1 75 ? 29.973 -8.715 -15.143 1.00 46.19 75 GLN A CA 1
ATOM 631 C C . GLN A 1 75 ? 30.519 -7.282 -14.867 1.00 46.19 75 GLN A C 1
ATOM 633 O O . GLN A 1 75 ? 31.233 -6.708 -15.686 1.00 46.19 75 GLN A O 1
ATOM 638 N N . GLY A 1 76 ? 30.124 -6.649 -13.756 1.00 49.34 76 GLY A N 1
ATOM 639 C CA . GLY A 1 76 ? 30.538 -5.291 -13.375 1.00 49.34 76 GLY A CA 1
ATOM 640 C C . GLY A 1 76 ? 30.042 -4.094 -14.218 1.00 49.34 76 GLY A C 1
ATOM 641 O O . GLY A 1 76 ? 30.400 -2.966 -13.883 1.00 49.34 76 GLY A O 1
ATOM 642 N N . ARG A 1 77 ? 29.219 -4.247 -15.271 1.00 58.28 77 ARG A N 1
ATOM 643 C CA . ARG A 1 77 ? 28.733 -3.093 -16.065 1.00 58.28 77 ARG A CA 1
ATOM 644 C C . ARG A 1 77 ? 27.487 -2.460 -15.437 1.00 58.28 77 ARG A C 1
ATOM 646 O O . ARG A 1 77 ? 26.396 -3.020 -15.523 1.00 58.28 77 ARG A O 1
ATOM 653 N N . GLY A 1 78 ? 27.657 -1.272 -14.854 1.00 69.88 78 GLY A N 1
ATOM 654 C CA . GLY A 1 78 ? 26.559 -0.475 -14.302 1.00 69.88 78 GLY A CA 1
ATOM 655 C C . GLY A 1 78 ? 25.514 -0.088 -15.356 1.00 69.88 78 GLY A C 1
ATOM 656 O O . GLY A 1 78 ? 25.837 0.131 -16.527 1.00 69.88 78 GLY A O 1
ATOM 657 N N . ILE A 1 79 ? 24.250 -0.008 -14.942 1.00 79.38 79 ILE A N 1
ATOM 658 C CA . ILE A 1 79 ? 23.146 0.517 -15.751 1.00 79.38 79 ILE A CA 1
ATOM 659 C C . ILE A 1 79 ? 22.798 1.935 -15.304 1.00 79.38 79 ILE A C 1
ATOM 661 O O . ILE A 1 79 ? 22.781 2.226 -14.113 1.00 79.38 79 ILE A O 1
ATOM 665 N N . LYS A 1 80 ? 22.509 2.819 -16.263 1.00 84.44 80 LYS A N 1
ATOM 666 C CA . LYS A 1 80 ? 21.955 4.147 -15.978 1.00 84.44 80 LYS A CA 1
ATOM 667 C C . LYS A 1 80 ? 20.431 4.048 -15.920 1.00 84.44 80 LYS A C 1
ATOM 669 O O . LYS A 1 80 ? 19.825 3.534 -16.857 1.00 84.44 80 LYS A O 1
ATOM 674 N N . ILE A 1 81 ? 19.836 4.548 -14.844 1.00 86.62 81 ILE A N 1
ATOM 675 C CA . ILE A 1 81 ? 18.393 4.581 -14.591 1.00 86.62 81 ILE A CA 1
ATOM 676 C C . ILE A 1 81 ? 17.962 6.061 -14.533 1.00 86.62 81 ILE A C 1
ATOM 678 O O . ILE A 1 81 ? 18.593 6.827 -13.794 1.00 86.62 81 ILE A O 1
ATOM 682 N N . PRO A 1 82 ? 16.923 6.490 -15.281 1.00 92.69 82 PRO A N 1
ATOM 683 C CA . PRO A 1 82 ? 16.020 5.679 -16.115 1.00 92.69 82 PRO A CA 1
ATOM 684 C C . PRO A 1 82 ? 16.626 5.234 -17.459 1.00 92.69 82 PRO A C 1
ATOM 686 O O . PRO A 1 82 ? 17.330 5.996 -18.123 1.00 92.69 82 PRO A O 1
ATOM 689 N N . GLN A 1 83 ? 16.312 4.014 -17.899 1.00 93.12 83 GLN A N 1
ATOM 690 C CA . GLN A 1 83 ? 16.743 3.452 -19.185 1.00 93.12 83 GLN A CA 1
ATOM 691 C C . GLN A 1 83 ? 15.867 3.895 -20.363 1.00 93.12 83 GLN A C 1
ATOM 693 O O . GLN A 1 83 ? 16.323 3.873 -21.511 1.00 93.12 83 GLN A O 1
ATOM 698 N N . LEU A 1 84 ? 14.612 4.278 -20.115 1.00 94.94 84 LEU A N 1
ATOM 699 C CA . LEU A 1 84 ? 13.683 4.776 -21.138 1.00 94.94 84 LEU A CA 1
ATOM 700 C C . LEU A 1 84 ? 13.704 6.311 -21.263 1.00 94.94 84 LEU A C 1
ATOM 702 O O . LEU A 1 84 ? 12.791 6.910 -21.825 1.00 94.94 84 LEU A O 1
ATOM 706 N N . GLY A 1 85 ? 14.762 6.956 -20.762 1.00 90.69 85 GLY A N 1
ATOM 707 C CA . GLY A 1 85 ? 14.949 8.406 -20.813 1.00 90.69 85 GLY A CA 1
ATOM 708 C C . GLY A 1 85 ? 14.148 9.169 -19.754 1.00 90.69 85 GLY A C 1
ATOM 709 O O . GLY A 1 85 ? 13.326 8.602 -19.031 1.00 90.69 85 GLY A O 1
ATOM 710 N N . GLY A 1 86 ? 14.379 10.479 -19.674 1.00 90.12 86 GLY A N 1
ATOM 711 C CA . GLY A 1 86 ? 13.899 11.326 -18.577 1.00 90.12 86 GLY A CA 1
ATOM 712 C C . GLY A 1 86 ? 14.828 11.287 -17.361 1.00 90.12 86 GLY A C 1
ATOM 713 O O . GLY A 1 86 ? 15.973 10.842 -17.456 1.00 90.12 86 GLY A O 1
ATOM 714 N N . ALA A 1 87 ? 14.326 11.761 -16.224 1.00 87.81 87 ALA A N 1
ATOM 715 C CA . ALA A 1 87 ? 15.046 11.800 -14.959 1.00 87.81 87 ALA A CA 1
ATOM 716 C C . ALA A 1 87 ? 14.145 11.317 -13.818 1.00 87.81 87 ALA A C 1
ATOM 718 O O . ALA A 1 87 ? 12.920 11.408 -13.900 1.00 87.81 87 ALA A O 1
ATOM 719 N N . LEU A 1 88 ? 14.771 10.803 -12.764 1.00 88.81 88 LEU A N 1
ATOM 720 C CA . LEU A 1 88 ? 14.116 10.602 -11.478 1.00 88.81 88 LEU A CA 1
ATOM 721 C C . LEU A 1 88 ? 14.056 11.944 -10.748 1.00 88.81 88 LEU A C 1
ATOM 723 O O . LEU A 1 88 ? 14.920 12.796 -10.971 1.00 88.81 88 LEU A O 1
ATOM 727 N N . THR A 1 89 ? 13.074 12.118 -9.873 1.00 86.94 89 THR A N 1
ATOM 728 C CA . THR A 1 89 ? 12.917 13.328 -9.064 1.00 86.94 89 THR A CA 1
ATOM 729 C C . THR A 1 89 ? 12.993 13.008 -7.578 1.00 86.94 89 THR A C 1
ATOM 731 O O . THR A 1 89 ? 12.556 11.943 -7.136 1.00 86.94 89 THR A O 1
ATOM 734 N N . LEU A 1 90 ? 13.565 13.938 -6.817 1.00 82.38 90 LEU A N 1
ATOM 735 C CA . LEU A 1 90 ? 13.564 13.916 -5.361 1.00 82.38 90 LEU A CA 1
ATOM 736 C C . LEU A 1 90 ? 13.181 15.308 -4.856 1.00 82.38 90 LEU A C 1
ATOM 738 O O . LEU A 1 90 ? 13.892 16.284 -5.121 1.00 82.38 90 LEU A O 1
ATOM 742 N N . ASP A 1 91 ? 12.042 15.370 -4.168 1.00 81.69 91 ASP A N 1
ATOM 743 C CA . ASP A 1 91 ? 11.387 16.616 -3.779 1.00 81.69 91 ASP A CA 1
ATOM 744 C C . ASP A 1 91 ? 11.471 16.858 -2.273 1.00 81.69 91 ASP A C 1
ATOM 746 O O . ASP A 1 91 ? 11.162 15.995 -1.455 1.00 81.69 91 ASP A O 1
ATOM 750 N N . GLY A 1 92 ? 11.850 18.075 -1.898 1.00 81.06 92 GLY A N 1
ATOM 751 C CA . GLY A 1 92 ? 11.914 18.524 -0.517 1.00 81.06 92 GLY A CA 1
ATOM 752 C C . GLY A 1 92 ? 12.951 17.775 0.324 1.00 81.06 92 GLY A C 1
ATOM 753 O O . GLY A 1 92 ? 14.010 17.357 -0.152 1.00 81.06 92 GLY A O 1
ATOM 754 N N . SER A 1 93 ? 12.637 17.612 1.609 1.00 81.00 93 SER A N 1
ATOM 755 C CA . SER A 1 93 ? 13.402 16.782 2.546 1.00 81.00 93 SER A CA 1
ATOM 756 C C . SER A 1 93 ? 12.934 15.327 2.473 1.00 81.00 93 SER A C 1
ATOM 758 O O . SER A 1 93 ? 12.289 14.832 3.399 1.00 81.00 93 SER A O 1
ATOM 760 N N . ASP A 1 94 ? 13.233 14.655 1.363 1.00 81.50 94 ASP A N 1
ATOM 761 C CA . ASP A 1 94 ? 12.857 13.262 1.122 1.00 81.50 94 ASP A CA 1
ATOM 762 C C . ASP A 1 94 ? 14.088 12.354 1.021 1.00 81.50 94 ASP A C 1
ATOM 764 O O . ASP A 1 94 ? 15.221 12.792 0.789 1.00 81.50 94 ASP A O 1
ATOM 768 N N . HIS A 1 95 ? 13.857 11.062 1.229 1.00 82.62 95 HIS A N 1
ATOM 769 C CA . HIS A 1 95 ? 14.835 10.020 0.961 1.00 82.62 95 HIS A CA 1
ATOM 770 C C . HIS A 1 95 ? 14.151 8.841 0.285 1.00 82.62 95 HIS A C 1
ATOM 772 O O . HIS A 1 95 ? 12.968 8.606 0.519 1.00 82.62 95 HIS A O 1
ATOM 778 N N . LYS A 1 96 ? 14.896 8.107 -0.541 1.00 84.00 96 LYS A N 1
ATOM 779 C CA . LYS A 1 96 ? 14.380 6.930 -1.246 1.00 84.00 96 LYS A CA 1
ATOM 780 C C . LYS A 1 96 ? 15.364 5.782 -1.200 1.00 84.00 96 LYS A C 1
ATOM 782 O O . LYS A 1 96 ? 16.569 5.999 -1.341 1.00 84.00 96 LYS A O 1
ATOM 787 N N . PHE A 1 97 ? 14.824 4.574 -1.081 1.00 83.19 97 PHE A N 1
ATOM 788 C CA . PHE A 1 97 ? 15.558 3.334 -1.294 1.00 83.19 97 PHE A CA 1
ATOM 789 C C . PHE A 1 97 ? 15.261 2.792 -2.689 1.00 83.19 97 PHE A C 1
ATOM 791 O O . PHE A 1 97 ? 14.187 2.254 -2.955 1.00 83.19 97 PHE A O 1
ATOM 798 N N . HIS A 1 98 ? 16.229 2.924 -3.588 1.00 85.94 98 HIS A N 1
ATOM 799 C CA . HIS A 1 98 ? 16.215 2.195 -4.849 1.00 85.94 98 HIS A CA 1
ATOM 800 C C . HIS A 1 98 ? 16.798 0.803 -4.6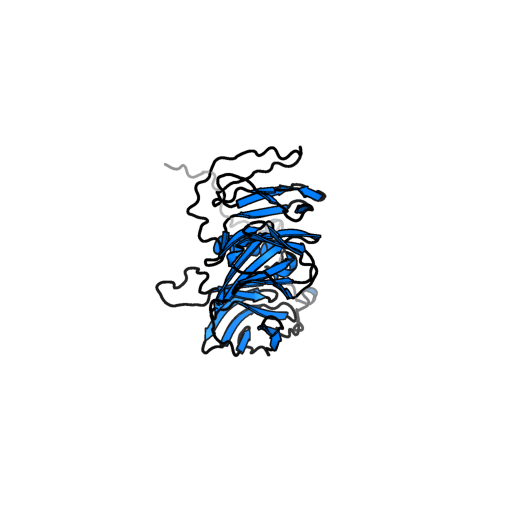23 1.00 85.94 98 HIS A C 1
ATOM 802 O O . HIS A 1 98 ? 17.679 0.627 -3.779 1.00 85.94 98 HIS A O 1
ATOM 808 N N . VAL A 1 99 ? 16.329 -0.183 -5.381 1.00 85.00 99 VAL A N 1
ATOM 809 C CA . VAL A 1 99 ? 16.732 -1.583 -5.197 1.00 85.00 99 VAL A CA 1
ATOM 810 C C . VAL A 1 99 ? 17.279 -2.165 -6.495 1.00 85.00 99 VAL A C 1
ATOM 812 O O . VAL A 1 99 ? 16.833 -1.778 -7.578 1.00 85.00 99 VAL A O 1
ATOM 815 N N . THR A 1 100 ? 18.198 -3.122 -6.393 1.00 85.38 100 THR A N 1
ATOM 816 C CA . THR A 1 100 ? 18.644 -3.996 -7.488 1.00 85.38 100 THR A CA 1
ATOM 817 C C . THR A 1 100 ? 18.628 -5.454 -7.054 1.00 85.38 100 THR A C 1
ATOM 819 O O . THR A 1 100 ? 18.786 -5.764 -5.875 1.00 85.38 100 THR A O 1
ATOM 822 N N . ASP A 1 101 ? 18.415 -6.363 -8.009 1.00 83.56 101 ASP A N 1
ATOM 823 C CA . ASP A 1 101 ? 18.391 -7.814 -7.775 1.00 83.56 101 ASP A CA 1
ATOM 824 C C . ASP A 1 101 ? 17.528 -8.231 -6.562 1.00 83.56 101 ASP A C 1
ATOM 826 O O . ASP A 1 101 ? 17.921 -9.090 -5.757 1.00 83.56 101 ASP A O 1
ATOM 830 N N . TYR A 1 102 ? 16.371 -7.582 -6.405 1.00 86.56 102 TYR A N 1
ATOM 831 C CA . TYR A 1 102 ? 15.471 -7.771 -5.270 1.00 86.56 102 TYR A CA 1
ATOM 832 C C . TYR A 1 102 ? 14.583 -8.996 -5.508 1.00 86.56 102 TYR A C 1
ATOM 834 O O . TYR A 1 102 ? 13.993 -9.138 -6.577 1.00 86.56 102 TYR A O 1
ATOM 842 N N . ASP A 1 103 ? 14.497 -9.898 -4.530 1.00 88.69 103 ASP A N 1
ATOM 843 C CA . ASP A 1 103 ? 13.719 -11.130 -4.666 1.00 88.69 103 ASP A CA 1
ATOM 844 C C . ASP A 1 103 ? 12.254 -10.909 -4.275 1.00 88.69 103 ASP A C 1
ATOM 846 O O . ASP A 1 103 ? 11.934 -10.626 -3.125 1.00 88.69 103 ASP A O 1
ATOM 850 N N . VAL A 1 104 ? 11.360 -11.065 -5.247 1.00 91.75 104 VAL A N 1
ATOM 851 C CA . VAL A 1 104 ? 9.906 -10.984 -5.093 1.00 91.75 104 VAL A CA 1
ATOM 852 C C . VAL A 1 104 ? 9.351 -12.404 -5.145 1.00 91.75 104 VAL A C 1
ATOM 854 O O . VAL A 1 104 ? 8.774 -12.852 -6.141 1.00 91.75 104 VAL A O 1
ATOM 857 N N . GLY A 1 105 ? 9.600 -13.165 -4.080 1.00 88.19 105 GLY A N 1
ATOM 858 C CA . GLY A 1 105 ? 9.118 -14.536 -3.950 1.00 88.19 105 GLY A CA 1
ATOM 859 C C . GLY A 1 105 ? 9.548 -15.450 -5.103 1.00 88.19 105 GLY A C 1
ATOM 860 O O . GLY A 1 105 ? 8.711 -16.195 -5.631 1.00 88.19 105 GLY A O 1
ATOM 861 N N . GLY A 1 106 ? 10.824 -15.417 -5.481 1.00 88.88 106 GLY A N 1
ATOM 862 C CA . GLY A 1 106 ? 11.447 -16.190 -6.560 1.00 88.88 106 GLY A CA 1
ATOM 863 C C . GLY A 1 106 ? 11.582 -15.430 -7.883 1.00 88.88 106 GLY A C 1
ATOM 864 O O . GLY A 1 106 ? 12.292 -15.893 -8.775 1.00 88.88 106 GLY A O 1
ATOM 865 N N . ILE A 1 107 ? 10.922 -14.275 -8.032 1.00 91.62 107 ILE A N 1
ATOM 866 C CA . ILE A 1 107 ? 11.122 -13.382 -9.178 1.00 91.62 107 ILE A CA 1
ATOM 867 C C . ILE A 1 107 ? 12.184 -12.346 -8.817 1.00 91.62 107 ILE A C 1
ATOM 869 O O . ILE A 1 107 ? 11.971 -11.515 -7.942 1.00 91.62 107 ILE A O 1
ATOM 873 N N . ASN A 1 108 ? 13.299 -12.332 -9.546 1.00 89.81 108 ASN A N 1
ATOM 874 C CA . ASN A 1 108 ? 14.291 -11.265 -9.417 1.00 89.81 108 ASN A CA 1
ATOM 875 C C . ASN A 1 108 ? 13.773 -9.985 -10.096 1.00 89.81 108 ASN A C 1
ATOM 877 O O . ASN A 1 108 ? 13.738 -9.900 -11.324 1.00 89.81 108 ASN A O 1
ATOM 881 N N . LEU A 1 109 ? 13.419 -8.980 -9.300 1.00 92.25 109 LEU A N 1
ATOM 882 C CA . LEU A 1 109 ? 13.246 -7.602 -9.739 1.00 92.25 109 LEU A CA 1
ATOM 883 C C . LEU A 1 109 ? 14.631 -6.993 -9.984 1.00 92.25 109 LEU A C 1
ATOM 885 O O . LEU A 1 109 ? 15.361 -6.658 -9.049 1.00 92.25 109 LEU A O 1
ATOM 889 N N . THR A 1 110 ? 14.987 -6.838 -11.261 1.00 90.56 110 THR A N 1
ATOM 890 C CA . THR A 1 110 ? 16.341 -6.443 -11.678 1.00 90.56 110 THR A CA 1
ATOM 891 C C . THR A 1 110 ? 16.739 -5.098 -11.076 1.00 90.56 110 THR A C 1
ATOM 893 O O . THR A 1 110 ? 17.871 -4.933 -10.625 1.00 90.56 110 THR A O 1
ATOM 896 N N . TYR A 1 111 ? 15.805 -4.147 -11.067 1.00 90.81 111 TYR A N 1
ATOM 897 C CA . TYR A 1 111 ? 15.895 -2.914 -10.295 1.00 90.81 111 TYR A CA 1
ATOM 898 C C . TYR A 1 111 ? 14.514 -2.284 -10.118 1.00 90.81 111 TYR A C 1
ATOM 900 O O . TYR A 1 111 ? 13.605 -2.548 -10.908 1.00 90.81 111 TYR A O 1
ATOM 908 N N . SER A 1 112 ? 14.389 -1.389 -9.143 1.00 94.81 112 SER A N 1
ATOM 909 C CA . SER A 1 112 ? 13.294 -0.422 -9.062 1.00 94.81 112 SER A CA 1
ATOM 910 C C . SER A 1 112 ? 13.809 0.909 -8.540 1.00 94.81 112 SER A C 1
ATOM 912 O O . SER A 1 112 ? 14.520 0.956 -7.535 1.00 94.81 112 SER A O 1
ATOM 914 N N . SER A 1 113 ? 13.438 1.996 -9.220 1.00 93.94 113 SER A N 1
ATOM 915 C CA . SER A 1 113 ? 13.614 3.345 -8.682 1.00 93.94 113 SER A CA 1
ATOM 916 C C . SER A 1 113 ? 12.488 3.751 -7.727 1.00 93.94 113 SER A C 1
ATOM 918 O O . SER A 1 113 ? 12.694 4.644 -6.914 1.00 93.94 113 SER A O 1
ATOM 920 N N . ALA A 1 114 ? 11.302 3.150 -7.859 1.00 96.50 114 ALA A N 1
ATOM 921 C CA . ALA A 1 114 ? 10.212 3.322 -6.904 1.00 96.50 114 ALA A CA 1
ATOM 922 C C . ALA A 1 114 ? 10.509 2.523 -5.632 1.00 96.50 114 ALA A C 1
ATOM 924 O O . ALA A 1 114 ? 11.145 1.464 -5.700 1.00 96.50 114 ALA A O 1
ATOM 925 N N . GLU A 1 115 ? 10.018 3.006 -4.499 1.00 95.31 115 GLU A N 1
ATOM 926 C CA . GLU A 1 115 ? 10.177 2.325 -3.220 1.00 95.31 115 GLU A CA 1
ATOM 927 C C . GLU A 1 115 ? 9.223 1.127 -3.141 1.00 95.31 115 GLU A C 1
ATOM 929 O O . GLU A 1 115 ? 8.103 1.167 -3.657 1.00 95.31 115 GLU A O 1
ATOM 934 N N . ILE A 1 116 ? 9.667 0.046 -2.503 1.00 96.44 116 ILE A N 1
ATOM 935 C CA . ILE A 1 116 ? 8.836 -1.137 -2.259 1.00 96.44 116 ILE A CA 1
ATOM 936 C C . ILE A 1 116 ? 8.072 -0.912 -0.958 1.00 96.44 116 ILE A C 1
ATOM 938 O O . ILE A 1 116 ? 8.686 -0.656 0.070 1.00 96.44 116 ILE A O 1
ATOM 942 N N . PHE A 1 117 ? 6.746 -1.045 -0.984 1.00 97.31 117 PHE A N 1
ATOM 943 C CA . PHE A 1 117 ? 5.950 -1.106 0.243 1.00 97.31 117 PHE A CA 1
ATOM 944 C C . PHE A 1 117 ? 5.980 -2.515 0.842 1.00 97.31 117 PHE A C 1
ATOM 946 O O . PHE A 1 117 ? 6.288 -2.686 2.016 1.00 97.31 117 PHE A O 1
ATOM 953 N N . THR A 1 118 ? 5.647 -3.520 0.031 1.00 95.88 118 THR A N 1
ATOM 954 C CA . THR A 1 118 ? 5.654 -4.938 0.410 1.00 95.88 118 THR A CA 1
ATOM 955 C C . THR A 1 118 ? 5.529 -5.820 -0.837 1.00 95.88 118 THR A C 1
ATOM 957 O O . THR A 1 118 ? 5.219 -5.334 -1.933 1.00 95.88 118 THR A O 1
ATOM 960 N N . TRP A 1 119 ? 5.689 -7.128 -0.660 1.00 95.12 119 TRP A N 1
ATOM 961 C CA . TRP A 1 119 ? 5.253 -8.145 -1.607 1.00 95.12 119 TRP A CA 1
ATOM 962 C C . TRP A 1 119 ? 4.680 -9.353 -0.860 1.00 95.12 119 TRP A C 1
ATOM 964 O O . TRP A 1 119 ? 5.054 -9.620 0.278 1.00 95.12 119 TRP A O 1
ATOM 974 N N . ALA A 1 120 ? 3.784 -10.099 -1.504 1.00 93.06 120 ALA A N 1
ATOM 975 C CA . ALA A 1 120 ? 3.212 -11.318 -0.936 1.00 93.06 120 ALA A CA 1
ATOM 976 C C . ALA A 1 120 ? 2.958 -12.375 -2.014 1.00 93.06 120 ALA A C 1
ATOM 978 O O . ALA A 1 120 ? 2.807 -12.066 -3.202 1.00 93.06 120 ALA A O 1
ATOM 979 N N . ARG A 1 121 ? 2.880 -13.637 -1.582 1.00 89.62 121 ARG A N 1
ATOM 980 C CA . ARG A 1 121 ? 2.348 -14.732 -2.398 1.00 89.62 121 ARG A CA 1
ATOM 981 C C . ARG A 1 121 ? 0.871 -14.903 -2.069 1.00 89.62 121 ARG A C 1
ATOM 983 O O . ARG A 1 121 ? 0.522 -15.252 -0.946 1.00 89.62 121 ARG A O 1
ATOM 990 N N . GLY A 1 122 ? 0.028 -14.631 -3.054 1.00 84.06 122 GLY A N 1
ATOM 991 C CA . GLY A 1 122 ? -1.386 -14.949 -3.001 1.00 84.06 122 GLY A CA 1
ATOM 992 C C . GLY A 1 122 ? -1.636 -16.425 -3.307 1.00 84.06 122 GLY A C 1
ATOM 993 O O . GLY A 1 122 ? -0.719 -17.249 -3.400 1.00 84.06 122 GLY A O 1
ATOM 994 N N . SER A 1 123 ? -2.902 -16.778 -3.487 1.00 80.31 123 SER A N 1
ATOM 995 C CA . SER A 1 123 ? -3.282 -18.140 -3.844 1.00 80.31 123 SER A CA 1
ATOM 996 C C . SER A 1 123 ? -2.917 -18.509 -5.283 1.00 80.31 123 SER A C 1
ATOM 998 O O . SER A 1 123 ? -2.727 -17.650 -6.145 1.00 80.31 123 SER A O 1
ATOM 1000 N N . GLY A 1 124 ? -2.791 -19.813 -5.555 1.00 73.06 124 GLY A N 1
ATOM 1001 C CA . GLY A 1 124 ? -2.580 -20.326 -6.916 1.00 73.06 124 GLY A CA 1
ATOM 1002 C C . GLY A 1 124 ? -1.300 -19.825 -7.596 1.00 73.06 124 GLY A C 1
ATOM 1003 O O . GLY A 1 124 ? -1.298 -19.628 -8.806 1.00 73.06 124 GLY A O 1
ATOM 1004 N N . SER A 1 125 ? -0.237 -19.593 -6.820 1.00 77.50 125 SER A N 1
ATOM 1005 C CA . SER A 1 125 ? 1.046 -19.008 -7.252 1.00 77.50 125 SER A CA 1
ATOM 1006 C C . SER A 1 125 ? 1.012 -17.528 -7.640 1.00 77.50 125 SER A C 1
ATOM 1008 O O . SER A 1 125 ? 2.038 -16.996 -8.060 1.00 77.50 125 SER A O 1
ATOM 1010 N N . THR A 1 126 ? -0.112 -16.832 -7.458 1.00 88.81 126 THR A N 1
A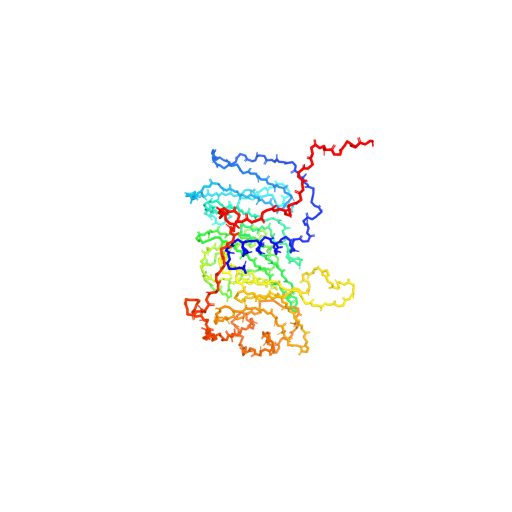TOM 1011 C CA . THR A 1 126 ? -0.155 -15.385 -7.697 1.00 88.81 126 THR A CA 1
ATOM 1012 C C . THR A 1 126 ? 0.816 -14.650 -6.774 1.00 88.81 126 THR A C 1
ATOM 1014 O O . THR A 1 126 ? 1.010 -15.000 -5.610 1.00 88.81 126 THR A O 1
ATOM 1017 N N . ARG A 1 127 ? 1.461 -13.616 -7.304 1.00 93.62 127 ARG A N 1
ATOM 1018 C CA . ARG A 1 127 ? 2.369 -12.736 -6.575 1.00 93.62 127 ARG A CA 1
ATOM 1019 C C . ARG A 1 127 ? 1.886 -11.308 -6.705 1.00 93.62 127 ARG A C 1
ATOM 1021 O O . ARG A 1 127 ? 1.501 -10.875 -7.790 1.00 93.62 127 ARG A O 1
ATOM 1028 N N . VAL A 1 128 ? 1.958 -10.572 -5.608 1.00 95.69 128 VAL A N 1
ATOM 1029 C CA . VAL A 1 128 ? 1.717 -9.131 -5.586 1.00 95.69 128 VAL A CA 1
ATOM 1030 C C . VAL A 1 128 ? 2.992 -8.433 -5.152 1.00 95.69 128 VAL A C 1
ATOM 1032 O O . VAL A 1 128 ? 3.599 -8.823 -4.158 1.00 95.69 128 VAL A O 1
ATOM 1035 N N . LEU A 1 129 ? 3.369 -7.387 -5.879 1.00 97.69 129 LEU A N 1
ATOM 1036 C CA . LEU A 1 129 ? 4.389 -6.417 -5.494 1.00 97.69 129 LEU A CA 1
ATOM 1037 C C . LEU A 1 129 ? 3.744 -5.036 -5.455 1.00 97.69 129 LEU A C 1
ATOM 1039 O O . LEU A 1 129 ? 3.088 -4.645 -6.418 1.00 97.69 129 LEU A O 1
ATOM 1043 N N . ILE A 1 130 ? 3.954 -4.287 -4.376 1.00 98.50 130 ILE A N 1
ATOM 1044 C CA . ILE A 1 130 ? 3.463 -2.913 -4.262 1.00 98.50 130 ILE A CA 1
ATOM 1045 C C . ILE A 1 130 ? 4.648 -1.957 -4.290 1.00 98.50 130 ILE A C 1
ATOM 1047 O O . ILE A 1 130 ? 5.489 -1.969 -3.390 1.00 98.50 130 ILE A O 1
ATOM 1051 N N . LEU A 1 131 ? 4.685 -1.119 -5.323 1.00 98.69 131 LEU A N 1
ATOM 1052 C CA . LEU A 1 131 ? 5.640 -0.032 -5.487 1.00 98.69 131 LEU A CA 1
ATOM 1053 C C . LEU A 1 131 ? 4.939 1.308 -5.276 1.00 98.69 131 LEU A C 1
ATOM 1055 O O . LEU A 1 131 ? 3.793 1.485 -5.696 1.00 98.69 131 LEU A O 1
ATOM 1059 N N . TYR A 1 132 ? 5.635 2.272 -4.681 1.00 98.31 132 TYR A N 1
ATOM 1060 C CA . TYR A 1 132 ? 5.105 3.620 -4.510 1.00 98.31 132 TYR A CA 1
ATOM 1061 C C . TYR A 1 132 ? 6.136 4.715 -4.801 1.00 98.31 132 TYR A C 1
ATOM 1063 O O . TYR A 1 132 ? 7.347 4.491 -4.766 1.00 98.31 132 TYR A O 1
ATOM 1071 N N . GLY A 1 133 ? 5.628 5.912 -5.091 1.00 96.69 133 GLY A N 1
ATOM 1072 C CA . GLY A 1 133 ? 6.419 7.128 -5.287 1.00 96.69 133 GLY A CA 1
ATOM 1073 C C . GLY A 1 133 ? 5.697 8.384 -4.798 1.00 96.69 133 GLY A C 1
ATOM 1074 O O . GLY A 1 133 ? 4.506 8.353 -4.471 1.00 96.69 133 GLY A O 1
ATOM 1075 N N . GLY A 1 134 ? 6.422 9.495 -4.715 1.00 94.50 134 GLY A N 1
ATOM 1076 C CA . GLY A 1 134 ? 5.870 10.823 -4.430 1.00 94.50 134 GLY A CA 1
ATOM 1077 C C . GLY A 1 134 ? 5.057 11.377 -5.604 1.00 94.50 134 GLY A C 1
ATOM 1078 O O . GLY A 1 134 ? 5.161 10.899 -6.729 1.00 94.50 134 GLY A O 1
ATOM 1079 N N . ALA A 1 135 ? 4.198 12.366 -5.346 1.00 90.88 135 ALA A N 1
ATOM 1080 C CA . ALA A 1 135 ? 3.351 12.951 -6.390 1.00 90.88 135 ALA A CA 1
ATOM 1081 C C . ALA A 1 135 ? 4.202 13.589 -7.499 1.00 90.88 135 ALA A C 1
ATOM 1083 O O . ALA A 1 135 ? 5.127 14.334 -7.199 1.00 90.88 135 ALA A O 1
ATOM 1084 N N . GLY A 1 136 ? 3.872 13.329 -8.768 1.00 89.94 136 GLY A N 1
ATOM 1085 C CA . GLY A 1 136 ? 4.595 13.913 -9.903 1.00 89.94 136 GLY A CA 1
ATOM 1086 C C . GLY A 1 136 ? 5.972 13.294 -10.165 1.00 89.94 136 GLY A C 1
ATOM 1087 O O . GLY A 1 136 ? 6.661 13.698 -11.103 1.00 89.94 136 GLY A O 1
ATOM 1088 N N . GLU A 1 137 ? 6.381 12.287 -9.393 1.00 94.44 137 GLU A N 1
ATOM 1089 C CA . GLU A 1 137 ? 7.630 11.584 -9.649 1.00 94.44 137 GLU A CA 1
ATOM 1090 C C . GLU A 1 137 ? 7.508 10.664 -10.866 1.00 94.44 137 GLU A C 1
ATOM 1092 O O . GLU A 1 137 ? 6.438 10.156 -11.209 1.00 94.44 137 GLU A O 1
ATOM 1097 N N . THR A 1 138 ? 8.629 10.437 -11.544 1.00 95.81 138 THR A N 1
ATOM 1098 C CA . THR A 1 138 ? 8.727 9.421 -12.596 1.00 95.81 138 THR A CA 1
ATOM 1099 C C . THR A 1 138 ? 9.585 8.276 -12.097 1.00 95.81 138 THR A C 1
ATOM 1101 O O . THR A 1 138 ? 10.696 8.488 -11.606 1.00 95.81 138 THR A O 1
ATOM 1104 N N . HIS A 1 139 ? 9.087 7.054 -12.255 1.00 97.38 139 HIS A N 1
ATOM 1105 C CA . HIS A 1 139 ? 9.777 5.853 -11.818 1.00 97.38 139 HIS A CA 1
ATOM 1106 C C . HIS A 1 139 ? 9.864 4.800 -12.911 1.00 97.38 139 HIS A C 1
ATOM 1108 O O . HIS A 1 139 ? 9.078 4.762 -13.857 1.00 97.38 139 HIS A O 1
ATOM 1114 N N . GLU A 1 140 ? 10.852 3.929 -12.758 1.00 96.88 140 GLU A N 1
ATOM 1115 C CA . GLU A 1 140 ? 11.131 2.837 -13.666 1.00 96.88 140 GLU A CA 1
ATOM 1116 C C . GLU A 1 140 ? 11.565 1.595 -12.884 1.00 96.88 140 GLU A C 1
ATOM 1118 O O . GLU A 1 140 ? 12.338 1.685 -11.926 1.00 96.88 140 GLU A O 1
ATOM 1123 N N . PHE A 1 141 ? 11.088 0.429 -13.311 1.00 97.38 141 PHE A N 1
ATOM 1124 C CA . PHE A 1 141 ? 11.542 -0.856 -12.793 1.00 97.38 141 PHE A CA 1
ATOM 1125 C C . PHE A 1 141 ? 11.803 -1.853 -13.923 1.00 97.38 141 PHE A C 1
ATOM 1127 O O . PHE A 1 141 ? 11.251 -1.750 -15.023 1.00 97.38 141 PHE A O 1
ATOM 1134 N N . GLY A 1 142 ? 12.694 -2.804 -13.649 1.00 95.94 142 GLY A N 1
ATOM 1135 C CA . GLY A 1 142 ? 13.154 -3.807 -14.601 1.00 95.94 142 GLY A CA 1
ATOM 1136 C C . GLY A 1 142 ? 12.769 -5.220 -14.182 1.00 95.94 142 GLY A C 1
ATOM 1137 O O . GLY A 1 142 ? 13.048 -5.638 -13.061 1.00 95.94 142 GLY A O 1
ATOM 1138 N N . LEU A 1 143 ? 12.192 -5.974 -15.112 1.00 96.06 143 LEU A N 1
ATOM 1139 C CA . LEU A 1 143 ? 11.805 -7.371 -14.945 1.00 96.06 143 LEU A CA 1
ATOM 1140 C C . LEU A 1 143 ? 12.570 -8.268 -15.927 1.00 96.06 143 LEU A C 1
ATOM 1142 O O . LEU A 1 143 ? 12.791 -7.861 -17.069 1.00 96.06 143 LEU A O 1
ATOM 1146 N N . PRO A 1 144 ? 12.939 -9.500 -15.554 1.00 93.81 144 PRO A N 1
ATOM 1147 C CA . PRO A 1 144 ? 13.580 -10.434 -16.464 1.00 93.81 144 PRO A CA 1
ATOM 1148 C C . PRO A 1 144 ? 12.710 -10.744 -17.686 1.00 93.81 144 PRO A C 1
ATOM 1150 O O . PRO A 1 144 ? 11.518 -11.020 -17.575 1.00 93.81 144 PRO A O 1
ATOM 1153 N N . SER A 1 145 ? 13.318 -10.739 -18.872 1.00 94.62 145 SER A N 1
ATOM 1154 C CA . SER A 1 145 ? 12.603 -10.965 -20.140 1.00 94.62 145 SER A CA 1
ATOM 1155 C C . SER A 1 145 ? 11.937 -12.339 -20.256 1.00 94.62 145 SER A C 1
ATOM 1157 O O . SER A 1 145 ? 10.935 -12.455 -20.961 1.00 94.62 145 SER A O 1
ATOM 1159 N N . TYR A 1 146 ? 12.438 -13.354 -19.539 1.00 94.44 146 TYR A N 1
ATOM 1160 C CA . TYR A 1 146 ? 11.867 -14.705 -19.541 1.00 94.44 146 TYR A CA 1
ATOM 1161 C C . TYR A 1 146 ? 10.460 -14.775 -18.925 1.00 94.44 146 TYR A C 1
ATOM 1163 O O . TYR A 1 146 ? 9.755 -15.750 -19.157 1.00 94.44 146 TYR A O 1
ATOM 1171 N N . LEU A 1 147 ? 10.030 -13.756 -18.168 1.00 95.69 147 LEU A N 1
ATOM 1172 C CA . LEU A 1 147 ? 8.676 -13.687 -17.602 1.00 95.69 147 LEU A CA 1
ATOM 1173 C C . LEU A 1 147 ? 7.599 -13.356 -18.651 1.00 95.69 147 LEU A C 1
ATOM 1175 O O . LEU A 1 147 ? 6.409 -13.397 -18.351 1.00 95.69 147 LEU A O 1
ATOM 1179 N N . GLY A 1 148 ? 8.001 -13.012 -19.878 1.00 96.56 148 GLY A N 1
ATOM 1180 C CA . GLY A 1 148 ? 7.094 -12.530 -20.917 1.00 96.56 148 GLY A CA 1
ATOM 1181 C C . GLY A 1 148 ? 6.826 -11.026 -20.822 1.00 96.56 148 GLY A C 1
ATOM 1182 O O . GLY A 1 148 ? 7.338 -10.331 -19.945 1.00 96.56 148 GLY A O 1
ATOM 1183 N N . LYS A 1 149 ? 6.064 -10.498 -21.788 1.00 97.44 149 LYS A N 1
ATOM 1184 C CA . LYS A 1 149 ? 5.792 -9.059 -21.911 1.00 97.44 149 LYS A CA 1
ATOM 1185 C C . LYS A 1 149 ? 4.815 -8.592 -20.819 1.00 97.44 149 LYS A C 1
ATOM 1187 O O . LYS A 1 149 ? 3.705 -9.120 -20.767 1.00 97.44 149 LYS A O 1
ATOM 1192 N N . PRO A 1 150 ? 5.164 -7.576 -20.007 1.00 97.94 150 PRO A N 1
ATOM 1193 C CA . PRO A 1 150 ? 4.227 -6.979 -19.066 1.00 97.94 150 PRO A CA 1
ATOM 1194 C C . PRO A 1 150 ? 3.065 -6.281 -19.781 1.00 97.94 150 PRO A C 1
ATOM 1196 O O . PRO A 1 150 ? 3.228 -5.722 -20.869 1.00 97.94 150 PRO A O 1
ATOM 1199 N N . THR A 1 151 ? 1.896 -6.287 -19.151 1.00 97.19 151 THR A N 1
ATOM 1200 C CA . THR A 1 151 ? 0.659 -5.680 -19.665 1.00 97.19 151 THR A CA 1
ATOM 1201 C C . THR A 1 151 ? 0.021 -4.803 -18.595 1.00 97.19 151 THR A C 1
ATOM 1203 O O . THR A 1 151 ? 0.018 -5.180 -17.426 1.00 97.19 151 THR A O 1
ATOM 1206 N N . SER A 1 152 ? -0.500 -3.632 -18.970 1.00 96.56 152 SER A N 1
ATOM 1207 C CA . SER A 1 152 ? -1.320 -2.830 -18.051 1.00 96.56 152 SER A CA 1
ATOM 1208 C C . SER A 1 152 ? -2.705 -3.459 -17.954 1.00 96.56 152 SER A C 1
ATOM 1210 O O . SER A 1 152 ? -3.332 -3.697 -18.986 1.00 96.56 152 SER A O 1
ATOM 1212 N N . ILE A 1 153 ? -3.165 -3.740 -16.738 1.00 96.06 153 ILE A N 1
ATOM 1213 C CA . ILE A 1 153 ? -4.518 -4.255 -16.470 1.00 96.06 153 ILE A CA 1
ATOM 1214 C C . ILE A 1 153 ? -5.390 -3.241 -15.720 1.00 96.06 153 ILE A C 1
ATOM 1216 O O . ILE A 1 153 ? -6.603 -3.412 -15.660 1.00 96.06 153 ILE A O 1
ATOM 1220 N N . GLU A 1 154 ? -4.785 -2.189 -15.167 1.00 96.38 154 GLU A N 1
ATOM 1221 C CA . GLU A 1 154 ? -5.481 -1.064 -14.549 1.00 96.38 154 GLU A CA 1
ATOM 1222 C C . GLU A 1 154 ? -4.667 0.215 -14.760 1.00 96.38 154 GLU A C 1
ATOM 1224 O O . GLU A 1 154 ? -3.447 0.224 -14.570 1.00 96.38 154 GLU A O 1
ATOM 1229 N N . GLY A 1 155 ? -5.357 1.292 -15.135 1.00 93.44 155 GLY A N 1
ATOM 1230 C CA . GLY A 1 155 ? -4.754 2.585 -15.428 1.00 93.44 155 GLY A CA 1
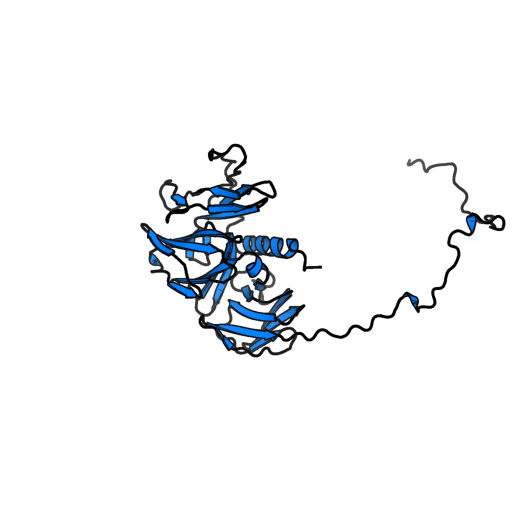ATOM 1231 C C . GLY A 1 155 ? -3.992 2.633 -16.759 1.00 93.44 155 GLY A C 1
ATOM 1232 O O . GLY A 1 155 ? -3.772 1.633 -17.450 1.00 93.44 155 GLY A O 1
ATOM 1233 N N . ASP A 1 156 ? -3.613 3.845 -17.134 1.00 91.06 156 ASP A N 1
ATOM 1234 C CA . ASP A 1 156 ? -3.055 4.204 -18.434 1.00 91.06 156 ASP A CA 1
ATOM 1235 C C . ASP A 1 156 ? -1.672 4.875 -18.294 1.00 91.06 156 ASP A C 1
ATOM 1237 O O . ASP A 1 156 ? -1.112 4.981 -17.200 1.00 91.06 156 ASP A O 1
ATOM 1241 N N . HIS A 1 157 ? -1.086 5.299 -19.419 1.00 91.62 157 HIS A N 1
ATOM 1242 C CA . HIS A 1 157 ? 0.196 6.022 -19.465 1.00 91.62 157 HIS A CA 1
ATOM 1243 C C . HIS A 1 157 ? 1.400 5.260 -18.872 1.00 91.62 157 HIS A C 1
ATOM 1245 O O . HIS A 1 157 ? 2.303 5.854 -18.281 1.00 91.62 157 HIS A O 1
ATOM 1251 N N . ILE A 1 158 ? 1.436 3.936 -19.058 1.00 96.62 158 ILE A N 1
ATOM 1252 C CA . ILE A 1 158 ? 2.587 3.090 -18.714 1.00 96.62 158 ILE A CA 1
ATOM 1253 C C . ILE A 1 158 ? 3.398 2.807 -19.978 1.00 96.62 158 ILE A C 1
ATOM 1255 O O . ILE A 1 158 ? 2.889 2.240 -20.946 1.00 96.62 158 ILE A O 1
ATOM 1259 N N . GLU A 1 159 ? 4.680 3.161 -19.963 1.00 97.75 159 GLU A N 1
ATOM 1260 C CA . GLU A 1 159 ? 5.600 2.852 -21.053 1.00 97.75 159 GLU A CA 1
ATOM 1261 C C . GLU A 1 159 ? 6.311 1.523 -20.770 1.00 97.75 159 GLU A C 1
ATOM 1263 O O . GLU A 1 159 ? 7.045 1.389 -19.792 1.00 97.75 159 GLU A O 1
ATOM 1268 N N . ILE A 1 160 ? 6.107 0.533 -21.642 1.00 98.06 160 ILE A N 1
ATOM 1269 C CA . ILE A 1 160 ? 6.693 -0.808 -21.511 1.00 98.06 160 ILE A CA 1
ATOM 1270 C C . ILE A 1 160 ? 7.584 -1.072 -22.722 1.00 98.06 160 ILE A C 1
ATOM 1272 O O . ILE A 1 160 ? 7.100 -1.174 -23.852 1.00 98.06 160 ILE A O 1
ATOM 1276 N N . LYS A 1 161 ? 8.895 -1.206 -22.502 1.00 97.62 161 LYS A N 1
ATOM 1277 C CA . LYS A 1 161 ? 9.873 -1.474 -23.567 1.00 97.62 161 LYS A CA 1
ATOM 1278 C C . LYS A 1 161 ? 10.865 -2.548 -23.151 1.00 97.62 161 LYS A C 1
ATOM 1280 O O . LYS A 1 161 ? 11.388 -2.539 -22.042 1.00 97.62 161 LYS A O 1
ATOM 1285 N N . GLN A 1 162 ? 11.189 -3.449 -24.073 1.00 95.38 162 GLN A N 1
ATOM 1286 C CA . GLN A 1 162 ? 12.267 -4.405 -23.854 1.00 95.38 162 GLN A CA 1
ATOM 1287 C C . GLN A 1 162 ? 13.625 -3.714 -24.035 1.00 95.38 162 GLN A C 1
ATOM 1289 O O . GLN A 1 162 ? 13.841 -2.930 -24.969 1.00 95.38 162 GLN A O 1
ATOM 1294 N N . ARG A 1 163 ? 14.556 -3.999 -23.128 1.00 91.12 163 ARG A N 1
ATOM 1295 C CA . ARG A 1 163 ? 15.954 -3.570 -23.177 1.00 91.12 163 ARG A CA 1
ATOM 1296 C C . ARG A 1 163 ? 16.837 -4.767 -22.864 1.00 91.12 163 ARG A C 1
ATOM 1298 O O . ARG A 1 163 ? 16.953 -5.191 -21.715 1.00 91.12 163 ARG A O 1
ATOM 1305 N N . ARG A 1 164 ? 17.507 -5.295 -23.894 1.00 83.88 164 ARG A N 1
ATOM 1306 C CA . ARG A 1 164 ? 18.345 -6.500 -23.781 1.00 83.88 164 ARG A CA 1
ATOM 1307 C C . ARG A 1 164 ? 17.525 -7.646 -23.155 1.00 83.88 164 ARG A C 1
ATOM 1309 O O . ARG A 1 164 ? 16.461 -7.982 -23.661 1.00 83.88 164 ARG A O 1
ATOM 1316 N N . SER A 1 165 ? 17.993 -8.201 -22.039 1.00 85.75 165 SER A N 1
ATOM 1317 C CA . SER A 1 165 ? 17.374 -9.309 -21.311 1.00 85.75 165 SER A CA 1
ATOM 1318 C C . SER A 1 165 ? 16.328 -8.894 -20.265 1.00 85.75 165 SER A C 1
ATOM 1320 O O . SER A 1 165 ? 15.940 -9.737 -19.455 1.00 85.75 165 SER A O 1
ATOM 1322 N N . ALA A 1 166 ? 15.859 -7.640 -20.261 1.00 91.44 166 ALA A N 1
ATOM 1323 C CA . ALA A 1 166 ? 14.846 -7.159 -19.323 1.00 91.44 166 ALA A CA 1
ATOM 1324 C C . ALA A 1 166 ? 13.695 -6.420 -20.023 1.00 91.44 166 ALA A C 1
ATOM 1326 O O . ALA A 1 166 ? 13.901 -5.707 -21.006 1.00 91.44 166 ALA A O 1
ATOM 1327 N N . TRP A 1 167 ? 12.489 -6.562 -19.487 1.00 97.44 167 TRP A N 1
ATOM 1328 C CA . TRP A 1 167 ? 11.387 -5.636 -19.711 1.00 97.44 167 TRP A CA 1
ATOM 1329 C C . TRP A 1 167 ? 11.525 -4.464 -18.757 1.00 97.44 167 TRP A C 1
ATOM 1331 O O . TRP A 1 167 ? 11.697 -4.653 -17.557 1.00 97.44 167 TRP A O 1
ATOM 1341 N N . VAL A 1 168 ? 11.461 -3.257 -19.300 1.00 97.75 168 VAL A N 1
ATOM 1342 C CA . VAL A 1 168 ? 11.527 -2.022 -18.533 1.00 97.75 168 VAL A CA 1
ATOM 1343 C C . VAL A 1 168 ? 10.153 -1.377 -18.557 1.00 97.75 168 VAL A C 1
ATOM 1345 O O . VAL A 1 168 ? 9.582 -1.172 -19.632 1.00 97.75 168 VAL A O 1
ATOM 1348 N N . VAL A 1 169 ? 9.633 -1.090 -17.369 1.00 98.44 169 VAL A N 1
ATOM 1349 C CA . VAL A 1 169 ? 8.330 -0.467 -17.160 1.00 98.44 169 VAL A CA 1
ATOM 1350 C C . VAL A 1 169 ? 8.559 0.893 -16.522 1.00 98.44 169 VAL A C 1
ATOM 1352 O O . VAL A 1 169 ? 9.077 0.977 -15.409 1.00 98.44 169 VAL A O 1
ATOM 1355 N N . LYS A 1 170 ? 8.176 1.952 -17.231 1.00 98.19 170 LYS A N 1
ATOM 1356 C CA . LYS A 1 170 ? 8.255 3.338 -16.773 1.00 98.19 170 LYS A CA 1
ATOM 1357 C C . LYS A 1 170 ? 6.853 3.897 -16.577 1.00 98.19 170 LYS A C 1
ATOM 1359 O O . LYS A 1 170 ? 5.968 3.680 -17.404 1.00 98.19 170 LYS A 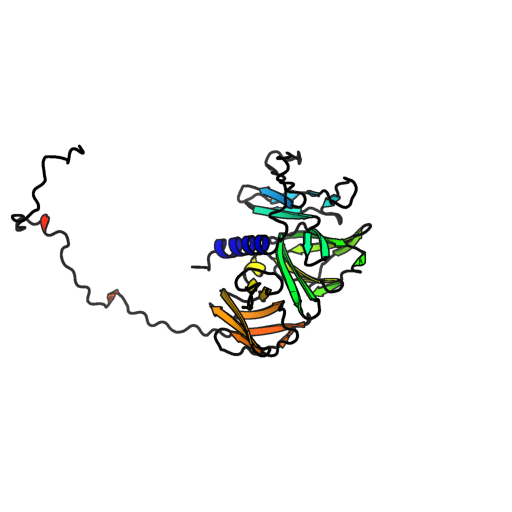O 1
ATOM 1364 N N . TRP A 1 171 ? 6.662 4.623 -15.485 1.00 97.88 171 TRP A N 1
ATOM 1365 C CA . TRP A 1 171 ? 5.377 5.194 -15.107 1.00 97.88 171 TRP A CA 1
ATOM 1366 C C . TRP A 1 171 ? 5.555 6.533 -14.393 1.00 97.88 171 TRP A C 1
ATOM 1368 O O . TRP A 1 171 ? 6.606 6.822 -13.815 1.00 97.88 171 TRP A O 1
ATOM 1378 N N . HIS A 1 172 ? 4.511 7.351 -14.463 1.00 96.38 172 HIS A N 1
ATOM 1379 C CA . HIS A 1 172 ? 4.422 8.625 -13.766 1.00 96.38 172 HIS A CA 1
ATOM 1380 C C . HIS A 1 172 ? 3.454 8.499 -12.592 1.00 96.38 172 HIS A C 1
ATOM 1382 O O . HIS A 1 172 ? 2.364 7.937 -12.738 1.00 96.38 172 HIS A O 1
ATOM 1388 N N . VAL A 1 173 ? 3.854 8.999 -11.426 1.00 96.88 173 VAL A N 1
ATOM 1389 C CA . VAL A 1 173 ? 3.073 8.865 -10.201 1.00 96.88 173 VAL A CA 1
ATOM 1390 C C . VAL A 1 173 ? 1.927 9.872 -10.207 1.00 96.88 173 VAL A C 1
ATOM 1392 O O . VAL A 1 173 ? 2.128 11.083 -10.119 1.00 96.88 173 VAL A O 1
ATOM 1395 N N . THR A 1 174 ? 0.703 9.352 -10.238 1.00 96.06 174 THR A N 1
ATOM 1396 C CA . THR A 1 174 ? -0.536 10.124 -10.070 1.00 96.06 174 THR A CA 1
ATOM 1397 C C . THR A 1 174 ? -1.346 9.555 -8.909 1.00 96.06 174 THR A C 1
ATOM 1399 O O . THR A 1 174 ? -1.136 8.394 -8.562 1.00 96.06 174 THR A O 1
ATOM 1402 N N . PRO A 1 175 ? -2.345 10.282 -8.376 1.00 96.06 175 PRO A N 1
ATOM 1403 C CA . PRO A 1 175 ? -3.253 9.723 -7.375 1.00 96.06 175 PRO A CA 1
ATOM 1404 C C . PRO A 1 175 ? -3.982 8.450 -7.829 1.00 96.06 175 PRO A C 1
ATOM 1406 O O . PRO A 1 175 ? -4.254 7.584 -7.006 1.00 96.06 175 PRO A O 1
ATOM 1409 N N . ALA A 1 176 ? -4.262 8.307 -9.129 1.00 95.88 176 ALA A N 1
ATOM 1410 C CA . ALA A 1 176 ? -4.834 7.082 -9.682 1.00 95.88 176 ALA A CA 1
ATOM 1411 C C . ALA A 1 176 ? -3.833 5.912 -9.645 1.00 95.88 176 ALA A C 1
ATOM 1413 O O . ALA A 1 176 ? -2.696 6.041 -10.117 1.00 95.88 176 ALA A O 1
ATOM 1414 N N . ARG A 1 177 ? -4.295 4.771 -9.123 1.00 96.38 177 ARG A N 1
ATOM 1415 C CA . ARG A 1 177 ? -3.584 3.489 -9.102 1.00 96.38 177 ARG A CA 1
ATOM 1416 C C . ARG A 1 177 ? -3.383 2.946 -10.517 1.00 96.38 177 ARG A C 1
ATOM 1418 O O . ARG A 1 177 ? -4.189 3.173 -11.417 1.00 96.38 177 ARG A O 1
ATOM 1425 N N . ARG A 1 178 ? -2.281 2.220 -10.701 1.00 97.56 178 ARG A N 1
ATOM 1426 C CA . ARG A 1 178 ? -1.986 1.440 -11.907 1.00 97.56 178 ARG A CA 1
ATOM 1427 C C . ARG A 1 178 ? -1.576 0.032 -11.525 1.00 97.56 178 ARG A C 1
ATOM 1429 O O . ARG A 1 178 ? -0.931 -0.157 -10.494 1.00 97.56 178 ARG A O 1
ATOM 1436 N N . ILE A 1 179 ? -1.897 -0.941 -12.372 1.00 97.94 179 ILE A N 1
ATOM 1437 C CA . ILE A 1 179 ? -1.499 -2.331 -12.154 1.00 97.94 179 ILE A CA 1
ATOM 1438 C C . ILE A 1 179 ? -0.932 -2.914 -13.441 1.00 97.94 179 ILE A C 1
ATOM 1440 O O . ILE A 1 179 ? -1.578 -2.913 -14.490 1.00 97.94 179 ILE A O 1
ATOM 1444 N N . VAL A 1 180 ? 0.278 -3.455 -13.335 1.00 98.06 180 VAL A N 1
ATOM 1445 C CA . VAL A 1 180 ? 0.954 -4.174 -14.415 1.00 98.06 180 VAL A CA 1
ATOM 1446 C C . VAL A 1 180 ? 0.992 -5.657 -14.086 1.00 98.06 180 VAL A C 1
ATOM 1448 O O . VAL A 1 180 ? 1.428 -6.042 -13.005 1.00 98.06 180 VAL A O 1
ATOM 1451 N N . ARG A 1 181 ? 0.576 -6.505 -15.026 1.00 97.06 181 ARG A N 1
ATOM 1452 C CA . ARG A 1 181 ? 0.650 -7.964 -14.911 1.00 97.06 181 ARG A CA 1
ATOM 1453 C C . ARG A 1 181 ? 1.727 -8.530 -15.826 1.00 97.06 181 ARG A C 1
ATOM 1455 O O . ARG A 1 181 ? 1.806 -8.167 -17.001 1.00 97.06 181 ARG A O 1
ATOM 1462 N N . VAL A 1 182 ? 2.518 -9.455 -15.296 1.00 97.06 182 VAL A N 1
ATOM 1463 C CA . VAL A 1 182 ? 3.500 -10.253 -16.036 1.00 97.06 182 VAL A CA 1
ATOM 1464 C C . VAL A 1 182 ? 3.561 -11.651 -15.423 1.00 97.06 182 VAL A C 1
ATOM 1466 O O . VAL A 1 182 ? 3.733 -11.776 -14.216 1.00 97.06 182 VAL A O 1
ATOM 1469 N N . ALA A 1 183 ? 3.404 -12.704 -16.228 1.00 95.31 183 ALA A N 1
ATOM 1470 C CA . ALA A 1 183 ? 3.261 -14.073 -15.720 1.00 95.31 183 ALA A CA 1
ATOM 1471 C C . ALA A 1 183 ? 2.245 -14.147 -14.551 1.00 95.31 183 ALA A C 1
ATOM 1473 O O . ALA A 1 183 ? 1.095 -13.736 -14.707 1.00 95.31 183 ALA A O 1
ATOM 1474 N N . ASP A 1 184 ? 2.673 -14.629 -13.385 1.00 94.19 184 ASP A N 1
ATOM 1475 C CA . ASP A 1 184 ? 1.893 -14.708 -12.145 1.00 94.19 184 ASP A CA 1
ATOM 1476 C C . ASP A 1 184 ? 2.109 -13.512 -11.193 1.00 94.19 184 ASP A C 1
ATOM 1478 O O . ASP A 1 184 ? 1.580 -13.513 -10.084 1.00 94.19 184 ASP A O 1
ATOM 1482 N N . LEU A 1 185 ? 2.847 -12.478 -11.610 1.00 96.56 185 LEU A N 1
ATOM 1483 C CA . LEU A 1 185 ? 3.110 -11.263 -10.837 1.00 96.56 185 LEU A CA 1
ATOM 1484 C C . LEU A 1 185 ? 2.172 -10.120 -11.244 1.00 96.56 185 LEU A C 1
ATOM 1486 O O . LEU A 1 185 ? 2.081 -9.750 -12.417 1.00 96.56 185 LEU A O 1
ATOM 1490 N N . GLN A 1 186 ? 1.537 -9.505 -10.250 1.00 97.00 186 GLN A N 1
ATOM 1491 C CA . GLN A 1 186 ? 0.866 -8.214 -10.359 1.00 97.00 186 GLN A CA 1
ATOM 1492 C C . GLN A 1 186 ? 1.667 -7.153 -9.601 1.00 97.00 186 GLN A C 1
ATOM 1494 O O . GLN A 1 186 ? 1.944 -7.299 -8.411 1.00 97.00 186 GLN A O 1
ATOM 1499 N N . VAL A 1 187 ? 2.030 -6.075 -10.288 1.00 98.38 187 VAL A N 1
ATOM 1500 C CA . VAL A 1 187 ? 2.752 -4.938 -9.717 1.00 98.38 187 VAL A CA 1
ATOM 1501 C C . VAL A 1 187 ? 1.794 -3.761 -9.592 1.00 98.38 187 VAL A C 1
ATOM 1503 O O . VAL A 1 187 ? 1.352 -3.216 -10.603 1.00 98.38 187 VAL A O 1
ATOM 1506 N N . TYR A 1 188 ? 1.481 -3.384 -8.357 1.00 98.44 188 TYR A N 1
ATOM 1507 C CA . TYR A 1 188 ? 0.655 -2.233 -8.007 1.00 98.44 188 TYR A CA 1
ATOM 1508 C C . TYR A 1 188 ? 1.556 -1.007 -7.917 1.00 98.44 188 TYR A C 1
ATOM 1510 O O . TYR A 1 188 ? 2.556 -1.020 -7.201 1.00 98.44 188 TYR A O 1
ATOM 1518 N N . LEU A 1 189 ? 1.210 0.039 -8.657 1.00 98.62 189 LEU A N 1
ATOM 1519 C CA . LEU A 1 189 ? 1.978 1.273 -8.763 1.00 98.62 189 LEU A CA 1
ATOM 1520 C C . LEU A 1 189 ? 1.157 2.397 -8.133 1.00 98.62 189 LEU A C 1
ATOM 1522 O O . LEU A 1 189 ? 0.130 2.811 -8.681 1.00 98.62 189 LEU A O 1
ATOM 1526 N N . LEU A 1 190 ? 1.586 2.838 -6.952 1.00 98.38 190 LEU A N 1
ATOM 1527 C CA . LEU A 1 190 ? 0.805 3.709 -6.080 1.00 98.38 190 LEU A CA 1
ATOM 1528 C C . LEU A 1 190 ? 1.448 5.079 -5.885 1.00 98.38 190 LEU A C 1
ATOM 1530 O O . LEU A 1 190 ? 2.666 5.237 -5.804 1.00 98.38 190 LEU A O 1
ATOM 1534 N N . TRP A 1 191 ? 0.603 6.081 -5.687 1.00 97.62 191 TRP A N 1
ATOM 1535 C CA . TRP A 1 191 ? 1.027 7.305 -5.027 1.00 97.62 191 TRP A CA 1
ATOM 1536 C C . TRP A 1 191 ? 1.222 7.060 -3.524 1.00 97.62 191 TRP A C 1
ATOM 1538 O O . TRP A 1 191 ? 0.416 6.375 -2.891 1.00 97.62 191 TRP A O 1
ATOM 1548 N N . ARG A 1 192 ? 2.267 7.654 -2.934 1.00 96.62 192 ARG A N 1
ATOM 1549 C CA . ARG A 1 192 ? 2.613 7.561 -1.505 1.00 96.62 192 ARG A CA 1
ATOM 1550 C C . ARG A 1 192 ? 1.396 7.742 -0.594 1.00 96.62 192 ARG A C 1
ATOM 1552 O O . ARG A 1 192 ? 1.184 6.922 0.294 1.00 96.62 192 ARG A O 1
ATOM 1559 N N . ASN A 1 193 ? 0.555 8.745 -0.834 1.00 95.62 193 ASN A N 1
ATOM 1560 C CA . ASN A 1 193 ? -0.595 8.990 0.041 1.00 95.62 193 ASN A CA 1
ATOM 1561 C C . ASN A 1 193 ? -1.685 7.918 -0.090 1.00 95.62 193 ASN A C 1
ATOM 1563 O O . ASN A 1 193 ? -2.366 7.643 0.889 1.00 95.62 193 ASN A O 1
ATOM 1567 N N . VAL A 1 194 ? -1.820 7.276 -1.255 1.00 96.62 194 VAL A N 1
ATOM 1568 C CA . VAL A 1 194 ? -2.718 6.120 -1.426 1.00 96.62 194 VAL A CA 1
ATOM 1569 C C . VAL A 1 194 ? -2.146 4.899 -0.710 1.00 96.62 194 VAL A C 1
ATOM 1571 O O . VAL A 1 194 ? -2.874 4.203 -0.011 1.00 96.62 194 VAL A O 1
ATOM 1574 N N . SER A 1 195 ? -0.827 4.681 -0.776 1.00 97.12 195 SER A N 1
ATOM 1575 C CA . SER A 1 195 ? -0.178 3.568 -0.065 1.00 97.12 195 SER A CA 1
ATOM 1576 C C . SER A 1 195 ? -0.334 3.638 1.463 1.00 97.12 195 SER A C 1
ATOM 1578 O O . SER A 1 195 ? -0.293 2.612 2.138 1.00 97.12 195 SER A O 1
ATOM 1580 N N . TYR A 1 196 ? -0.602 4.822 2.031 1.00 97.06 196 TYR A N 1
ATOM 1581 C CA . TYR A 1 196 ? -0.917 4.969 3.457 1.00 97.06 196 TYR A CA 1
ATOM 1582 C C . TYR A 1 196 ? -2.189 4.238 3.886 1.00 97.06 196 TYR A C 1
ATOM 1584 O O . TYR A 1 196 ? -2.303 3.898 5.063 1.00 97.06 196 TYR A O 1
ATOM 1592 N N . ASN A 1 197 ? -3.090 3.939 2.956 1.00 97.19 197 ASN A N 1
ATOM 1593 C CA . ASN A 1 197 ? -4.337 3.223 3.212 1.00 97.19 197 ASN A CA 1
ATOM 1594 C C . ASN A 1 197 ? -4.199 1.702 3.037 1.00 97.19 197 ASN A C 1
ATOM 1596 O O . ASN A 1 197 ? -5.154 0.960 3.257 1.00 97.19 197 ASN A O 1
ATOM 1600 N N . TYR A 1 198 ? -3.006 1.220 2.675 1.00 98.19 198 TYR A N 1
ATOM 1601 C CA . TYR A 1 198 ? -2.721 -0.204 2.546 1.00 98.19 198 TYR A CA 1
ATOM 1602 C C . TYR A 1 198 ? -2.220 -0.769 3.876 1.00 98.19 198 TYR A C 1
ATOM 1604 O O . TYR A 1 198 ? -1.453 -0.133 4.609 1.00 98.19 198 TYR A O 1
ATOM 1612 N N . TRP A 1 199 ? -2.648 -1.985 4.187 1.00 98.06 199 TRP A N 1
ATOM 1613 C CA . TRP A 1 199 ? -2.315 -2.700 5.410 1.00 98.06 199 TRP A CA 1
ATOM 1614 C C . TRP A 1 199 ? -1.829 -4.100 5.076 1.00 98.06 199 TRP A C 1
ATOM 1616 O O . TRP A 1 199 ? -2.404 -4.782 4.229 1.00 98.06 199 TRP A O 1
ATOM 1626 N N . VAL A 1 200 ? -0.771 -4.519 5.766 1.00 96.75 200 VAL A N 1
ATOM 1627 C CA . VAL A 1 200 ? -0.253 -5.885 5.717 1.00 96.75 200 VAL A CA 1
ATOM 1628 C C . VAL A 1 200 ? -0.487 -6.495 7.087 1.00 96.75 200 VAL A C 1
ATOM 1630 O O . VAL A 1 200 ? -0.010 -5.976 8.096 1.00 96.75 200 VAL A O 1
ATOM 1633 N N . THR A 1 201 ? -1.242 -7.580 7.117 1.00 95.25 201 THR A N 1
ATOM 1634 C CA . THR A 1 201 ? -1.521 -8.368 8.322 1.00 95.25 201 THR A CA 1
ATOM 1635 C C . THR A 1 201 ? -1.089 -9.805 8.086 1.00 95.25 201 THR A C 1
ATOM 1637 O O . THR A 1 201 ? -0.927 -10.211 6.942 1.00 95.25 201 THR A O 1
ATOM 1640 N N . GLU A 1 202 ? -0.883 -10.580 9.145 1.00 92.62 202 GLU A N 1
ATOM 1641 C CA . GLU A 1 202 ? -0.500 -11.989 9.034 1.00 92.62 202 GLU A CA 1
ATOM 1642 C C . GLU A 1 202 ? -1.595 -12.869 9.614 1.00 92.62 202 GLU A C 1
ATOM 1644 O O . GLU A 1 202 ? -2.098 -12.598 10.705 1.00 92.62 202 GLU A O 1
ATOM 1649 N N . LEU A 1 203 ? -1.951 -13.929 8.886 1.00 92.81 203 LEU A N 1
ATOM 1650 C CA . LEU A 1 203 ? -2.866 -14.938 9.404 1.00 92.81 203 LEU A CA 1
ATOM 1651 C C . LEU A 1 203 ? -2.233 -15.690 10.584 1.00 92.81 203 LEU A C 1
ATOM 1653 O O . LEU A 1 203 ? -1.050 -16.051 10.515 1.00 92.81 203 LEU A O 1
ATOM 1657 N N . PRO A 1 204 ? -3.011 -16.003 11.633 1.00 91.00 204 PRO A N 1
ATOM 1658 C CA . PRO A 1 204 ? -2.557 -16.897 12.682 1.00 91.00 204 PRO A CA 1
ATOM 1659 C C . PRO A 1 204 ? -2.342 -18.294 12.092 1.00 91.00 204 PRO A C 1
ATOM 1661 O O . PRO A 1 204 ? -3.206 -18.845 11.412 1.00 91.00 204 PRO A O 1
ATOM 1664 N N . VAL A 1 205 ? -1.182 -18.890 12.361 1.00 85.69 205 VAL A N 1
ATOM 1665 C CA . VAL A 1 205 ? -0.897 -20.281 11.989 1.00 85.69 205 VAL A CA 1
ATOM 1666 C C . VAL A 1 205 ? -0.282 -21.023 13.164 1.00 85.69 205 VAL A C 1
ATOM 1668 O O . VAL A 1 205 ? 0.350 -20.424 14.034 1.00 85.69 205 VAL A O 1
ATOM 1671 N N . LEU A 1 206 ? -0.444 -22.343 13.178 1.00 83.62 206 LEU A N 1
ATOM 1672 C CA . LEU A 1 206 ? 0.168 -23.204 14.185 1.00 83.62 206 LEU A CA 1
ATOM 1673 C C . LEU A 1 206 ? 1.698 -23.289 14.005 1.00 83.62 206 LEU A C 1
ATOM 1675 O O . LEU A 1 206 ? 2.278 -22.801 13.028 1.00 83.62 206 LEU A O 1
ATOM 1679 N N . GLY A 1 207 ? 2.372 -23.897 14.982 1.00 76.81 207 GLY A N 1
ATOM 1680 C CA . GLY A 1 207 ? 3.811 -24.158 14.912 1.00 76.81 207 GLY A CA 1
ATOM 1681 C C . GLY A 1 207 ? 4.203 -24.992 13.676 1.00 76.81 207 GLY A C 1
ATOM 1682 O O . GLY A 1 207 ? 3.378 -25.745 13.159 1.00 76.81 207 GLY A O 1
ATOM 1683 N N . PRO A 1 208 ? 5.450 -24.870 13.182 1.00 77.75 208 PRO A N 1
ATOM 1684 C CA . PRO A 1 208 ? 6.565 -24.145 13.797 1.00 77.75 208 PRO A CA 1
ATOM 1685 C C . PRO A 1 208 ? 6.592 -22.641 13.484 1.00 77.75 208 PRO A C 1
ATOM 1687 O O . PRO A 1 208 ? 7.303 -21.907 14.160 1.00 77.75 208 PRO A O 1
ATOM 1690 N N . ILE A 1 209 ? 5.826 -22.158 12.493 1.00 76.19 209 ILE A N 1
ATOM 1691 C CA . ILE A 1 209 ? 5.883 -20.737 12.113 1.00 76.19 209 ILE A CA 1
ATOM 1692 C C . ILE A 1 209 ? 5.169 -19.853 13.141 1.00 76.19 209 ILE A C 1
ATOM 1694 O O . ILE A 1 209 ? 5.611 -18.731 13.359 1.00 76.19 209 ILE A O 1
ATOM 1698 N N . GLY A 1 210 ? 4.075 -20.315 13.760 1.00 82.94 210 GLY A N 1
ATOM 1699 C CA . GLY A 1 210 ? 3.451 -19.637 14.905 1.00 82.94 210 GLY A CA 1
ATOM 1700 C C . GLY A 1 210 ? 3.265 -18.125 14.712 1.00 82.94 210 GLY A C 1
ATOM 1701 O O . GLY A 1 210 ? 2.742 -17.679 13.689 1.00 82.94 210 GLY A O 1
ATOM 1702 N N . ASN A 1 211 ? 3.793 -17.351 15.664 1.00 78.81 211 ASN A N 1
ATOM 1703 C CA . ASN A 1 211 ? 3.763 -15.882 15.681 1.00 78.81 211 ASN A CA 1
ATOM 1704 C C . ASN A 1 211 ? 4.936 -15.211 14.936 1.00 78.81 211 ASN A C 1
ATOM 1706 O O . ASN A 1 211 ? 5.055 -13.990 14.976 1.00 78.81 211 ASN A O 1
ATOM 1710 N N . TYR A 1 212 ? 5.823 -15.970 14.284 1.00 82.81 212 TYR A N 1
ATOM 1711 C CA . TYR A 1 212 ? 6.907 -15.392 13.487 1.00 82.81 212 TYR A CA 1
ATOM 1712 C C . TYR A 1 212 ? 6.387 -14.894 12.140 1.00 82.81 212 TYR A C 1
ATOM 1714 O O . TYR A 1 212 ? 5.542 -15.546 11.512 1.00 82.81 212 TYR A O 1
ATOM 1722 N N . SER A 1 213 ? 6.932 -13.772 11.674 1.00 83.06 213 SER A N 1
ATOM 1723 C CA . SER A 1 213 ? 6.543 -13.200 10.390 1.00 83.06 213 SER A CA 1
ATOM 1724 C C . SER A 1 213 ? 6.969 -14.059 9.201 1.00 83.06 213 SER A C 1
ATOM 1726 O O . SER A 1 213 ? 8.046 -14.658 9.191 1.00 83.06 213 SER A O 1
ATOM 1728 N N . SER A 1 214 ? 6.109 -14.135 8.187 1.00 82.69 214 SER A N 1
ATOM 1729 C CA . SER A 1 214 ? 6.356 -14.877 6.954 1.00 82.69 214 SER A CA 1
ATOM 1730 C C . SER A 1 214 ? 5.480 -14.364 5.804 1.00 82.69 214 SER A C 1
ATOM 1732 O O . SER A 1 214 ? 4.256 -14.369 5.947 1.00 82.69 214 SER A O 1
ATOM 1734 N N . PRO A 1 215 ? 6.056 -14.106 4.609 1.00 79.81 215 PRO A N 1
ATOM 1735 C CA . PRO A 1 215 ? 5.293 -13.703 3.420 1.00 79.81 215 PRO A CA 1
ATOM 1736 C C . PRO A 1 215 ? 4.211 -14.695 2.970 1.00 79.81 215 PRO A C 1
ATOM 1738 O O . PRO A 1 215 ? 3.349 -14.362 2.163 1.00 79.81 215 PRO A O 1
ATOM 1741 N N . SER A 1 216 ? 4.261 -15.938 3.461 1.00 80.19 216 SER A N 1
ATOM 1742 C CA . SER A 1 216 ? 3.249 -16.969 3.188 1.00 80.19 216 SER A CA 1
ATOM 1743 C C . SER A 1 216 ? 1.937 -16.772 3.958 1.00 80.19 216 SER A C 1
ATOM 1745 O O . SER A 1 216 ? 0.925 -17.368 3.594 1.00 80.19 216 SER A O 1
ATOM 1747 N N . LYS A 1 217 ? 1.950 -15.951 5.016 1.00 88.75 217 LYS A N 1
ATOM 1748 C CA . LYS A 1 217 ? 0.780 -15.635 5.850 1.00 88.75 217 LYS A CA 1
ATOM 1749 C C . LYS A 1 217 ? 0.206 -14.255 5.559 1.00 88.75 217 LYS A C 1
ATOM 1751 O O . LYS A 1 217 ? -0.835 -13.917 6.121 1.00 88.75 217 LYS A O 1
ATOM 1756 N N . ASP A 1 218 ? 0.902 -13.459 4.751 1.00 92.69 218 ASP A N 1
ATOM 1757 C CA . ASP A 1 218 ? 0.567 -12.060 4.539 1.00 92.69 218 ASP A CA 1
ATOM 1758 C C . ASP A 1 218 ? -0.782 -11.922 3.824 1.00 92.69 218 ASP A C 1
ATOM 1760 O O . ASP A 1 218 ? -1.039 -12.501 2.765 1.00 92.69 218 ASP A O 1
ATOM 1764 N N . VAL A 1 219 ? -1.636 -11.094 4.409 1.00 95.62 219 VAL A N 1
ATOM 1765 C CA . VAL A 1 219 ? -2.862 -10.579 3.820 1.00 95.62 219 VAL A CA 1
ATOM 1766 C C . VAL A 1 219 ? -2.653 -9.092 3.595 1.00 95.62 219 VAL A C 1
ATOM 1768 O O . VAL A 1 219 ? -2.386 -8.342 4.538 1.00 95.62 219 VAL A O 1
ATOM 1771 N N . ILE A 1 220 ? -2.783 -8.673 2.339 1.00 97.38 220 ILE A N 1
ATOM 1772 C CA . ILE A 1 220 ? -2.683 -7.271 1.946 1.00 97.38 220 ILE A CA 1
ATOM 1773 C C . ILE A 1 220 ? -4.085 -6.765 1.643 1.00 97.38 220 ILE A C 1
ATOM 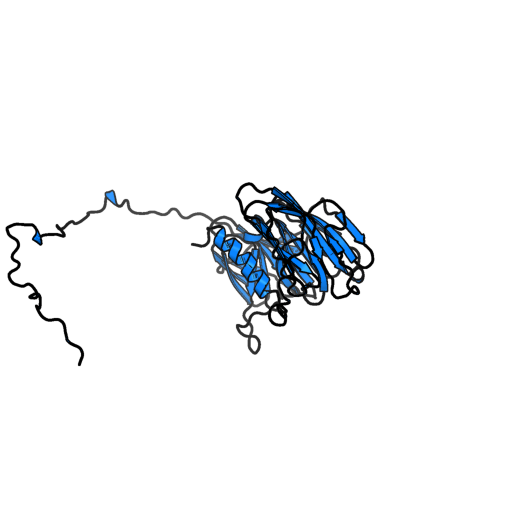1775 O O . ILE A 1 220 ? -4.774 -7.320 0.782 1.00 97.38 220 ILE A O 1
ATOM 1779 N N . VAL A 1 221 ? -4.480 -5.692 2.319 1.00 97.56 221 VAL A N 1
ATOM 1780 C CA . VAL A 1 221 ? -5.757 -5.016 2.090 1.00 97.56 221 VAL A CA 1
ATOM 1781 C C . VAL A 1 221 ? -5.539 -3.526 1.869 1.00 97.56 221 VAL A C 1
ATOM 1783 O O . VAL A 1 221 ? -4.753 -2.896 2.575 1.00 97.56 221 VAL A O 1
ATOM 1786 N N . GLU A 1 222 ? -6.240 -2.958 0.897 1.00 97.50 222 GLU A N 1
ATOM 1787 C CA . GLU A 1 222 ? -6.518 -1.526 0.867 1.00 97.50 222 GLU A CA 1
ATOM 1788 C C . GLU A 1 222 ? -7.753 -1.289 1.736 1.00 97.50 222 GLU A C 1
ATOM 1790 O O . GLU A 1 222 ? -8.754 -1.991 1.597 1.00 97.50 222 GLU A O 1
ATOM 1795 N N . ALA A 1 223 ? -7.664 -0.357 2.677 1.00 95.12 223 ALA A N 1
ATOM 1796 C CA . ALA A 1 223 ? -8.751 -0.022 3.585 1.00 95.12 223 ALA A CA 1
ATOM 1797 C C . ALA A 1 223 ? -8.689 1.473 3.934 1.00 95.12 223 ALA A C 1
ATOM 1799 O O . ALA A 1 223 ? -8.366 2.304 3.092 1.00 95.12 223 ALA A O 1
ATOM 1800 N N . GLY A 1 224 ? -8.995 1.820 5.182 1.00 93.00 224 GLY A N 1
ATOM 1801 C CA . GLY A 1 224 ? -8.935 3.183 5.696 1.00 93.00 224 GLY A CA 1
ATOM 1802 C C . GLY A 1 224 ? -8.054 3.258 6.935 1.00 93.00 224 GLY A C 1
ATOM 1803 O O . GLY A 1 224 ? -6.881 2.877 6.910 1.00 93.00 224 GLY A O 1
ATOM 1804 N N . TYR A 1 225 ? -8.651 3.741 8.019 1.00 95.50 225 TYR A N 1
ATOM 1805 C CA . TYR A 1 225 ? -7.959 4.196 9.219 1.00 95.50 225 TYR A CA 1
ATOM 1806 C C . TYR A 1 225 ? -7.048 3.168 9.901 1.00 95.50 225 TYR A C 1
ATOM 1808 O O . TYR A 1 225 ? -5.901 3.501 10.207 1.00 95.50 225 TYR A O 1
ATOM 1816 N N . LEU A 1 226 ? -7.523 1.944 10.158 1.00 96.56 226 LEU A N 1
ATOM 1817 C CA . LEU A 1 226 ? -6.711 0.900 10.786 1.00 96.56 226 LEU A CA 1
ATOM 1818 C C . LEU A 1 226 ? -7.236 -0.501 10.493 1.00 96.56 226 LEU A C 1
ATOM 1820 O O . LEU A 1 226 ? -8.416 -0.776 10.671 1.00 96.56 226 LEU A O 1
ATOM 1824 N N . ILE A 1 227 ? -6.322 -1.416 10.175 1.00 97.62 227 ILE A N 1
ATOM 1825 C CA . ILE A 1 227 ? -6.563 -2.859 10.239 1.00 97.62 227 ILE A CA 1
ATOM 1826 C C . ILE A 1 227 ? -5.580 -3.445 11.252 1.00 97.62 227 ILE A C 1
ATOM 1828 O O . ILE A 1 227 ? -4.374 -3.218 11.162 1.00 97.62 227 ILE A O 1
ATOM 1832 N N . ARG A 1 228 ? -6.109 -4.156 12.247 1.00 95.81 228 ARG A N 1
ATOM 1833 C CA . ARG A 1 228 ? -5.374 -4.688 13.401 1.00 95.81 228 ARG A CA 1
ATOM 1834 C C . ARG A 1 228 ? -4.965 -6.135 13.179 1.00 95.81 228 ARG A C 1
ATOM 1836 O O . ARG A 1 228 ? -3.801 -6.474 13.369 1.00 95.81 228 ARG A O 1
ATOM 1843 N N . THR A 1 229 ? -5.910 -6.983 12.783 1.00 95.81 229 THR A N 1
ATOM 1844 C CA . THR A 1 229 ? -5.661 -8.413 12.563 1.00 95.81 229 THR A CA 1
ATOM 1845 C C . THR A 1 229 ? -6.443 -8.938 11.369 1.00 95.81 229 THR A C 1
ATOM 1847 O O . THR A 1 229 ? -7.440 -8.344 10.952 1.00 95.81 229 THR A O 1
ATOM 1850 N N . ALA A 1 230 ? -5.991 -10.076 10.849 1.00 95.81 230 ALA A N 1
ATOM 1851 C CA . ALA A 1 230 ? -6.715 -10.884 9.885 1.00 95.81 230 ALA A CA 1
ATOM 1852 C C . ALA A 1 230 ? -6.747 -12.336 10.362 1.00 95.81 230 ALA A C 1
ATOM 1854 O O . ALA A 1 230 ? -5.754 -12.854 10.867 1.00 95.81 230 ALA A O 1
ATOM 1855 N N . ASP A 1 231 ? -7.881 -12.990 10.168 1.00 94.56 231 ASP A N 1
ATOM 1856 C CA . ASP A 1 231 ? -8.063 -14.413 10.406 1.00 94.56 231 ASP A CA 1
ATOM 1857 C C . ASP A 1 231 ? -8.835 -15.038 9.240 1.00 94.56 231 ASP A C 1
ATOM 1859 O O . ASP A 1 231 ? -9.650 -14.380 8.586 1.00 94.56 231 ASP A O 1
ATOM 1863 N N . LEU A 1 232 ? -8.565 -16.308 8.958 1.00 92.25 232 LEU A N 1
ATOM 1864 C CA . LEU A 1 232 ? -9.161 -17.037 7.849 1.00 92.25 232 LEU A CA 1
ATOM 1865 C C . LEU A 1 232 ? -9.828 -18.307 8.367 1.00 92.25 232 LEU A C 1
ATOM 1867 O O . LEU A 1 232 ? -9.190 -19.339 8.557 1.00 92.25 232 LEU A O 1
ATOM 1871 N N . ILE A 1 233 ? -11.148 -18.244 8.527 1.00 89.88 233 ILE A N 1
ATOM 1872 C CA . ILE A 1 233 ? -11.959 -19.365 9.010 1.00 89.88 233 ILE A CA 1
ATOM 1873 C C . ILE A 1 233 ? -12.972 -19.723 7.929 1.00 89.88 233 ILE A C 1
ATOM 1875 O O . ILE A 1 233 ? -13.739 -18.870 7.495 1.00 89.88 233 ILE A O 1
ATOM 1879 N N . ASN A 1 234 ? -13.016 -20.986 7.494 1.00 88.50 234 ASN A N 1
ATOM 1880 C CA . ASN A 1 234 ? -14.027 -21.489 6.552 1.00 88.50 234 ASN A CA 1
ATOM 1881 C C . ASN A 1 234 ? -14.189 -20.633 5.272 1.00 88.50 234 ASN A C 1
ATOM 1883 O O . ASN A 1 234 ? -15.310 -20.397 4.823 1.00 88.50 234 ASN A O 1
ATOM 1887 N N . ASN A 1 235 ? -13.082 -20.170 4.671 1.00 89.00 235 ASN A N 1
ATOM 1888 C CA . ASN A 1 235 ? -13.069 -19.280 3.492 1.00 89.00 235 ASN A CA 1
ATOM 1889 C C . ASN A 1 235 ? -13.689 -17.882 3.716 1.00 89.00 235 ASN A C 1
ATOM 1891 O O . ASN A 1 235 ? -14.043 -17.190 2.753 1.00 89.00 235 ASN A O 1
ATOM 1895 N N . GLN A 1 236 ? -13.816 -17.464 4.974 1.00 92.69 236 GLN A N 1
ATOM 1896 C CA . GLN A 1 236 ? -14.177 -16.111 5.377 1.00 92.69 236 GLN A CA 1
ATOM 1897 C C . GLN A 1 236 ? -12.933 -15.399 5.905 1.00 92.69 236 GLN A C 1
ATOM 1899 O O . GLN A 1 236 ? -12.335 -15.844 6.885 1.00 92.69 236 GLN A O 1
ATOM 1904 N N . LEU A 1 237 ? -12.577 -14.279 5.274 1.00 95.50 237 LEU A N 1
ATOM 1905 C CA . LEU A 1 237 ? -11.557 -13.376 5.791 1.00 95.50 237 LEU A CA 1
ATOM 1906 C C . LEU A 1 237 ? -12.200 -12.472 6.845 1.00 95.50 237 LEU A C 1
ATOM 1908 O O . LEU A 1 237 ? -13.084 -11.674 6.529 1.00 95.50 237 LEU A O 1
ATOM 1912 N N . ARG A 1 238 ? -11.780 -12.621 8.098 1.00 96.12 238 ARG A N 1
ATOM 1913 C CA . ARG A 1 238 ? -12.236 -11.820 9.234 1.00 96.12 238 ARG A CA 1
ATOM 1914 C C . ARG A 1 238 ? -11.148 -10.825 9.587 1.00 96.12 238 ARG A C 1
ATOM 1916 O O . ARG A 1 238 ? -10.083 -11.211 10.053 1.00 96.12 238 ARG A O 1
ATOM 1923 N N . LEU A 1 239 ? -11.423 -9.558 9.346 1.00 97.19 239 LEU A N 1
ATOM 1924 C CA . LEU A 1 239 ? -10.570 -8.448 9.722 1.00 97.19 239 LEU A CA 1
ATOM 1925 C C . LEU A 1 239 ? -11.072 -7.865 11.044 1.00 97.19 239 LEU A C 1
ATOM 1927 O O . LEU A 1 239 ? -12.279 -7.829 11.297 1.00 97.19 239 LEU A O 1
ATOM 1931 N N . THR A 1 240 ? -10.150 -7.391 11.872 1.00 97.31 240 THR A N 1
ATOM 1932 C CA . THR A 1 240 ? -10.478 -6.469 12.967 1.00 97.31 240 THR A CA 1
ATOM 1933 C C . THR A 1 240 ? -9.791 -5.145 12.712 1.00 97.31 240 THR A C 1
ATOM 1935 O O . THR A 1 240 ? -8.685 -5.124 12.162 1.00 97.31 240 THR A O 1
ATOM 1938 N N . GLY A 1 241 ? -10.422 -4.034 13.062 1.00 95.62 241 GLY A N 1
ATOM 1939 C CA . GLY A 1 241 ? -9.898 -2.732 12.683 1.00 95.62 241 GLY A CA 1
ATOM 1940 C C . GLY A 1 241 ? -10.639 -1.579 13.321 1.00 95.62 241 GLY A C 1
ATOM 1941 O O . GLY A 1 241 ? -11.343 -1.744 14.303 1.00 95.62 241 GLY A O 1
ATOM 1942 N N . ASP A 1 242 ? -10.407 -0.398 12.773 1.00 95.00 242 ASP A N 1
ATOM 1943 C CA . ASP A 1 242 ? -11.180 0.794 13.080 1.00 95.00 242 ASP A CA 1
ATOM 1944 C C . ASP A 1 242 ? -11.401 1.557 11.773 1.00 95.00 242 ASP A C 1
ATOM 1946 O O . ASP A 1 242 ? -10.520 1.611 10.906 1.00 95.00 242 ASP A O 1
ATOM 1950 N N . VAL A 1 243 ? -12.568 2.181 11.652 1.00 93.69 243 VAL A N 1
ATOM 1951 C CA . VAL A 1 243 ? -12.909 3.103 10.566 1.00 93.69 243 VAL A CA 1
ATOM 1952 C C . VAL A 1 243 ? -13.253 4.461 11.167 1.00 93.69 243 VAL A C 1
ATOM 1954 O O . VAL A 1 243 ? -13.924 4.542 12.192 1.00 93.69 243 VAL A O 1
ATOM 1957 N N . ASP A 1 244 ? -12.790 5.536 10.540 1.00 92.62 244 ASP A N 1
ATOM 1958 C CA . ASP A 1 244 ? -13.102 6.923 10.915 1.00 92.62 244 ASP A CA 1
ATOM 1959 C C . ASP A 1 244 ? -14.063 7.599 9.917 1.00 92.62 244 ASP A C 1
ATOM 1961 O O . ASP A 1 244 ? -14.428 8.765 10.068 1.00 92.62 244 ASP A O 1
ATOM 1965 N N . GLY A 1 245 ? -14.497 6.847 8.906 1.00 94.00 245 GLY A N 1
ATOM 1966 C CA . GLY A 1 245 ? -15.372 7.270 7.826 1.00 94.00 245 GLY A CA 1
ATOM 1967 C C . GLY A 1 245 ? -15.831 6.075 6.992 1.00 94.00 245 GLY A C 1
ATOM 1968 O O . GLY A 1 245 ? -15.358 4.949 7.169 1.00 94.00 245 GLY A O 1
ATOM 1969 N N . THR A 1 246 ? -16.776 6.306 6.074 1.00 95.31 246 THR A N 1
ATOM 1970 C CA . THR A 1 246 ? -17.218 5.248 5.153 1.00 95.31 246 THR A CA 1
ATOM 1971 C C . THR A 1 246 ? -16.023 4.831 4.307 1.00 95.31 246 THR A C 1
ATOM 1973 O O . THR A 1 246 ? -15.413 5.667 3.646 1.00 95.31 246 THR A O 1
ATOM 1976 N N . THR A 1 247 ? -15.675 3.550 4.368 1.00 94.25 247 THR A N 1
ATOM 1977 C CA . THR A 1 247 ? -14.389 3.033 3.896 1.00 94.25 247 THR A CA 1
ATOM 1978 C C . THR A 1 247 ? -14.621 1.919 2.887 1.00 94.25 247 THR A C 1
ATOM 1980 O O . THR A 1 247 ? -15.388 0.987 3.135 1.00 94.25 247 THR A O 1
ATOM 1983 N N . GLU A 1 248 ? -13.943 1.993 1.746 1.00 95.00 248 GLU A N 1
ATOM 1984 C CA . GLU A 1 248 ? -13.842 0.864 0.825 1.00 95.00 248 GLU A CA 1
ATOM 1985 C C . GLU A 1 248 ? -12.732 -0.079 1.294 1.00 95.00 248 GLU A C 1
ATOM 1987 O O . GLU A 1 248 ? -11.647 0.362 1.665 1.00 95.00 248 GLU A O 1
ATOM 1992 N N . ILE A 1 249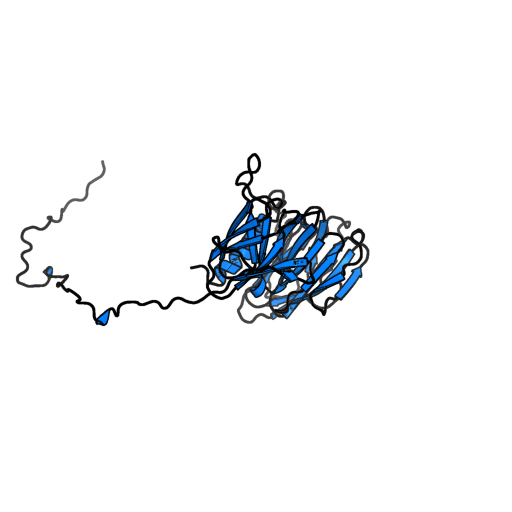 ? -13.014 -1.379 1.289 1.00 96.00 249 ILE A N 1
ATOM 1993 C CA . ILE A 1 249 ? -12.055 -2.434 1.605 1.00 96.00 249 ILE A CA 1
ATOM 1994 C C . ILE A 1 249 ? -11.841 -3.257 0.345 1.00 96.00 249 ILE A C 1
ATOM 1996 O O . ILE A 1 249 ? -12.800 -3.800 -0.202 1.00 96.00 249 ILE A O 1
ATOM 2000 N N . GLU A 1 250 ? -10.595 -3.387 -0.095 1.00 96.38 250 GLU A N 1
ATOM 2001 C CA . GLU A 1 250 ? -10.190 -4.249 -1.203 1.00 96.38 250 GLU A CA 1
ATOM 2002 C C . GLU A 1 250 ? -9.119 -5.236 -0.733 1.00 96.38 250 GLU A C 1
ATOM 2004 O O . GLU A 1 250 ? -8.088 -4.849 -0.186 1.00 96.38 250 GLU A O 1
ATOM 2009 N N . VAL A 1 251 ? -9.350 -6.529 -0.951 1.00 96.31 251 VAL A N 1
ATOM 2010 C CA . VAL A 1 251 ? -8.366 -7.578 -0.666 1.00 96.31 251 VAL A CA 1
ATOM 2011 C C . VAL A 1 251 ? -7.454 -7.716 -1.871 1.00 96.31 251 VAL A C 1
ATOM 2013 O O . VAL A 1 251 ? -7.858 -8.231 -2.912 1.00 96.31 251 VAL A O 1
ATOM 2016 N N . ILE A 1 252 ? -6.218 -7.260 -1.698 1.00 95.75 252 ILE A N 1
ATOM 2017 C CA . ILE A 1 252 ? -5.191 -7.220 -2.737 1.00 95.75 252 ILE A CA 1
ATOM 2018 C C . ILE A 1 252 ? -4.465 -8.563 -2.834 1.00 95.75 252 ILE A C 1
ATOM 2020 O O . ILE A 1 252 ? -4.168 -9.042 -3.924 1.00 95.75 252 ILE A O 1
ATOM 2024 N N . SER A 1 253 ? -4.161 -9.176 -1.688 1.00 94.50 253 SER A N 1
ATOM 2025 C CA . SER A 1 253 ? -3.524 -10.491 -1.630 1.00 94.50 253 SER A CA 1
ATOM 2026 C C . SER A 1 253 ? -3.970 -11.253 -0.394 1.00 94.50 253 SER A C 1
ATOM 2028 O O . SER A 1 253 ? -4.108 -10.686 0.689 1.00 94.50 253 SER A O 1
ATOM 2030 N N . THR A 1 254 ? -4.167 -12.555 -0.555 1.00 93.44 254 THR A N 1
ATOM 2031 C CA . THR A 1 254 ? -4.442 -13.495 0.528 1.00 93.44 254 THR A CA 1
ATOM 2032 C C . THR A 1 254 ? -3.937 -14.886 0.131 1.00 93.44 254 THR A C 1
ATOM 2034 O O . THR A 1 254 ? -4.026 -15.252 -1.046 1.00 93.44 254 THR A O 1
ATOM 2037 N N . PRO A 1 255 ? -3.451 -15.704 1.078 1.00 89.00 255 PRO A N 1
ATOM 2038 C CA . PRO A 1 255 ? -3.110 -17.096 0.796 1.00 89.00 255 PRO A CA 1
ATOM 2039 C C . PRO A 1 255 ? -4.352 -17.981 0.565 1.00 89.00 255 PRO A C 1
ATOM 2041 O O . PRO A 1 255 ? -4.224 -19.123 0.122 1.00 89.00 255 PRO A O 1
ATOM 2044 N N . ALA A 1 256 ? -5.567 -17.481 0.828 1.00 87.44 256 ALA A N 1
ATOM 2045 C CA . ALA A 1 256 ? -6.806 -18.223 0.615 1.00 87.44 256 ALA A CA 1
ATOM 2046 C C . ALA A 1 256 ? -7.060 -18.517 -0.875 1.00 87.44 256 ALA A C 1
ATOM 2048 O O . ALA A 1 256 ? -7.124 -17.610 -1.706 1.00 87.44 256 ALA A O 1
ATOM 2049 N N . THR A 1 257 ? -7.282 -19.788 -1.221 1.00 82.31 257 THR A N 1
ATOM 2050 C CA . THR A 1 257 ? -7.580 -20.219 -2.603 1.00 82.31 257 THR A CA 1
ATOM 2051 C C . THR A 1 257 ? -8.947 -19.778 -3.098 1.00 82.31 257 THR A C 1
ATOM 2053 O O . THR A 1 257 ? -9.132 -19.566 -4.293 1.00 82.31 257 THR A O 1
ATOM 2056 N N . ARG A 1 258 ? -9.912 -19.616 -2.191 1.00 83.88 258 ARG A N 1
ATOM 2057 C CA . ARG A 1 258 ? -11.236 -19.094 -2.511 1.00 83.88 258 ARG A CA 1
ATOM 2058 C C . ARG A 1 258 ? -11.784 -18.338 -1.315 1.00 83.88 258 ARG A C 1
ATOM 2060 O O . ARG A 1 258 ? -12.165 -18.956 -0.331 1.00 83.88 258 ARG A O 1
ATOM 2067 N N . LEU A 1 259 ? -11.875 -17.020 -1.420 1.00 86.81 259 LEU A N 1
ATOM 2068 C CA . LEU A 1 259 ? -12.613 -16.211 -0.456 1.00 86.81 259 LEU A CA 1
ATOM 2069 C C . LEU A 1 259 ? -14.082 -16.120 -0.869 1.00 86.81 259 LEU A C 1
ATOM 2071 O O . LEU A 1 259 ? -14.396 -15.921 -2.041 1.00 86.81 259 LEU A O 1
ATOM 2075 N N . LYS A 1 260 ? -14.983 -16.288 0.100 1.00 84.19 260 LYS A N 1
ATOM 2076 C CA . LYS A 1 260 ? -16.434 -16.144 -0.105 1.00 84.19 260 LYS A CA 1
ATOM 2077 C C . LYS A 1 260 ? -17.008 -14.928 0.603 1.00 84.19 260 LYS A C 1
ATOM 2079 O O . LYS A 1 260 ? -18.023 -14.399 0.170 1.00 84.19 260 LYS A O 1
ATOM 2084 N N . VAL A 1 261 ? -16.399 -14.542 1.719 1.00 90.06 261 VAL A N 1
ATOM 2085 C CA . VAL A 1 261 ? -16.926 -13.527 2.627 1.00 90.06 261 VAL A CA 1
ATOM 2086 C C . VAL A 1 261 ? -15.760 -12.725 3.187 1.00 90.06 261 VAL A C 1
ATOM 2088 O O . VAL A 1 261 ? -14.737 -13.300 3.562 1.00 90.06 261 VAL A O 1
ATOM 2091 N N . ILE A 1 262 ? -15.944 -11.412 3.269 1.00 94.12 262 ILE A N 1
ATOM 2092 C CA . ILE A 1 262 ? -15.098 -10.508 4.047 1.00 94.12 262 ILE A CA 1
ATOM 2093 C C . ILE A 1 262 ? -15.953 -9.989 5.201 1.00 94.12 262 ILE A C 1
ATOM 2095 O O . ILE A 1 262 ? -17.121 -9.655 5.000 1.00 94.12 262 ILE A O 1
ATOM 2099 N N . ALA A 1 263 ? -15.397 -9.947 6.406 1.00 94.06 263 ALA A N 1
ATOM 2100 C CA . ALA A 1 263 ? -16.022 -9.299 7.550 1.00 94.06 263 ALA A CA 1
ATOM 2101 C C . ALA A 1 263 ? -15.036 -8.348 8.229 1.00 94.06 263 ALA A C 1
ATOM 2103 O O . ALA A 1 263 ? -13.860 -8.689 8.332 1.00 94.06 263 ALA A O 1
ATOM 2104 N N . LEU A 1 264 ? -15.517 -7.201 8.707 1.00 94.94 264 LEU A N 1
ATOM 2105 C CA . LEU A 1 264 ? -14.774 -6.285 9.574 1.00 94.94 264 LEU A CA 1
ATOM 2106 C C . LEU A 1 264 ? -15.500 -6.208 10.920 1.00 94.94 264 LEU A C 1
ATOM 2108 O O . LEU A 1 264 ? -16.705 -5.993 10.943 1.00 94.94 264 LEU A O 1
ATOM 2112 N N . ASP A 1 265 ? -14.795 -6.453 12.025 1.00 91.56 265 ASP A N 1
ATOM 2113 C CA . ASP A 1 265 ? -15.340 -6.389 13.394 1.00 91.56 265 ASP A CA 1
ATOM 2114 C C . ASP A 1 265 ? -16.664 -7.158 13.575 1.00 91.56 265 ASP A C 1
ATOM 2116 O O . ASP A 1 265 ? -17.567 -6.750 14.300 1.00 91.56 265 ASP A O 1
ATOM 2120 N N . ARG A 1 266 ? -16.734 -8.344 12.948 1.00 86.50 266 ARG A N 1
ATOM 2121 C CA . ARG A 1 266 ? -17.883 -9.280 12.891 1.00 86.50 266 ARG A CA 1
ATOM 2122 C C . ARG A 1 266 ? -19.008 -8.887 11.931 1.00 86.50 266 ARG A C 1
ATOM 2124 O O . ARG A 1 266 ? -19.864 -9.732 11.666 1.00 86.50 266 ARG A O 1
ATOM 2131 N N . GLU A 1 267 ? -18.985 -7.695 11.350 1.00 89.06 267 GLU A N 1
ATOM 2132 C CA . GLU A 1 267 ? -19.952 -7.290 10.333 1.00 89.06 267 GLU A CA 1
ATOM 2133 C C . GLU A 1 267 ? -19.535 -7.793 8.951 1.00 89.06 267 GLU A C 1
ATOM 2135 O O . GLU A 1 267 ? -18.413 -7.573 8.493 1.00 89.06 267 GLU A O 1
ATOM 2140 N N . VAL A 1 268 ? -20.441 -8.503 8.276 1.00 92.69 268 VAL A N 1
ATOM 2141 C CA . VAL A 1 268 ? -20.201 -9.004 6.920 1.00 92.69 268 VAL A CA 1
ATOM 2142 C C . VAL A 1 268 ? -20.279 -7.852 5.928 1.00 92.69 268 VAL A C 1
ATOM 2144 O O . VAL A 1 268 ? -21.285 -7.152 5.841 1.00 92.69 268 VAL A O 1
ATOM 2147 N N . VAL A 1 269 ? -19.229 -7.708 5.128 1.00 93.19 269 VAL A N 1
ATOM 2148 C CA . VAL A 1 269 ? -19.151 -6.711 4.068 1.00 93.19 269 VAL A CA 1
ATOM 2149 C C . VAL A 1 269 ? -19.736 -7.307 2.791 1.00 93.19 269 VAL A C 1
ATOM 2151 O O . VAL A 1 269 ? -19.392 -8.423 2.398 1.00 93.19 269 VAL A O 1
ATOM 2154 N N . GLN A 1 270 ? -20.616 -6.564 2.120 1.00 91.81 270 GLN A N 1
ATOM 2155 C CA . GLN A 1 270 ? -21.062 -6.936 0.779 1.00 91.81 270 GLN A CA 1
ATOM 2156 C C . GLN A 1 270 ? -19.905 -6.767 -0.205 1.00 91.81 270 GLN A C 1
ATOM 2158 O O . GLN A 1 270 ? -19.345 -5.677 -0.324 1.00 91.81 270 GLN A O 1
ATOM 2163 N N . ILE A 1 271 ? -19.549 -7.854 -0.891 1.00 91.88 271 ILE A N 1
ATOM 2164 C CA . ILE A 1 271 ? -18.388 -7.903 -1.780 1.00 91.88 271 ILE A CA 1
ATOM 2165 C C . ILE A 1 271 ? -18.793 -7.972 -3.252 1.00 91.88 271 ILE A C 1
ATOM 2167 O O . ILE A 1 271 ? -19.782 -8.599 -3.626 1.00 91.88 271 ILE A O 1
ATOM 2171 N N . SER A 1 272 ? -17.964 -7.368 -4.088 1.00 93.12 272 SER A N 1
ATOM 2172 C CA . SER A 1 272 ? -17.971 -7.451 -5.543 1.00 93.12 272 SER A CA 1
ATOM 2173 C C . SER A 1 272 ? -16.562 -7.788 -6.028 1.00 93.12 272 SER A C 1
ATOM 2175 O O . SER A 1 272 ? -15.591 -7.681 -5.275 1.00 93.12 272 SER A O 1
ATOM 2177 N N . THR A 1 273 ? -16.444 -8.239 -7.272 1.00 91.81 273 THR A N 1
ATOM 2178 C CA . THR A 1 273 ? -15.149 -8.521 -7.893 1.00 91.81 273 THR A CA 1
ATOM 2179 C C . THR A 1 273 ? -14.777 -7.374 -8.818 1.00 91.81 273 THR A C 1
ATOM 2181 O O . THR A 1 273 ? -15.579 -6.962 -9.655 1.00 91.81 273 THR A O 1
ATOM 2184 N N . THR A 1 274 ? -13.568 -6.851 -8.664 1.00 89.69 274 THR A N 1
ATOM 2185 C CA . THR A 1 274 ? -13.028 -5.797 -9.525 1.00 89.69 274 THR A CA 1
ATOM 2186 C C . THR A 1 274 ? -12.555 -6.367 -10.869 1.00 89.69 274 THR A C 1
ATOM 2188 O O . THR A 1 274 ? -12.432 -7.580 -11.049 1.00 89.69 274 THR A O 1
ATOM 2191 N N . SER A 1 275 ? -12.233 -5.499 -11.831 1.00 87.25 275 SER A N 1
ATOM 2192 C CA . SER A 1 275 ? -11.697 -5.906 -13.142 1.00 87.25 275 SER A CA 1
ATOM 2193 C C . SER A 1 275 ? -10.360 -6.660 -13.049 1.00 87.25 275 SER A C 1
ATOM 2195 O O . SER A 1 275 ? -10.074 -7.524 -13.876 1.00 87.25 275 SER A O 1
ATOM 2197 N N . ASN A 1 276 ? -9.555 -6.376 -12.023 1.00 84.19 276 ASN A N 1
ATOM 2198 C CA . ASN A 1 276 ? -8.312 -7.076 -11.690 1.00 84.19 276 ASN A CA 1
ATOM 2199 C C . ASN A 1 276 ? -8.517 -8.333 -10.816 1.00 84.19 276 ASN A C 1
ATOM 2201 O O . ASN A 1 276 ? -7.530 -8.984 -10.476 1.00 84.19 276 ASN A O 1
ATOM 2205 N N . VAL A 1 277 ? -9.772 -8.735 -10.564 1.00 87.50 277 VAL A N 1
ATOM 2206 C CA . VAL A 1 277 ? -10.188 -9.952 -9.830 1.00 87.50 277 VAL A CA 1
ATOM 2207 C C . VAL A 1 277 ? -9.979 -9.870 -8.308 1.00 87.50 277 VAL A C 1
ATOM 2209 O O . VAL A 1 277 ? -10.052 -10.875 -7.603 1.00 87.50 277 VAL A O 1
ATOM 2212 N N . ASN A 1 278 ? -9.787 -8.669 -7.767 1.00 91.44 278 ASN A N 1
ATOM 2213 C CA . ASN A 1 278 ? -9.766 -8.464 -6.323 1.00 91.44 278 ASN A CA 1
ATOM 2214 C C . ASN A 1 278 ? -11.189 -8.458 -5.764 1.00 91.44 278 ASN A C 1
ATOM 2216 O O . ASN A 1 278 ? -12.152 -8.096 -6.446 1.00 91.44 278 ASN A O 1
ATOM 2220 N N . LEU A 1 279 ? -11.327 -8.843 -4.496 1.00 93.06 279 LEU A N 1
ATOM 2221 C CA . LEU A 1 279 ? -12.591 -8.708 -3.780 1.00 93.06 279 LEU A CA 1
ATOM 2222 C C . LEU A 1 279 ? -12.653 -7.341 -3.117 1.00 93.06 279 LEU A C 1
ATOM 2224 O O . LEU A 1 279 ? -11.751 -6.985 -2.362 1.00 93.06 279 LEU A O 1
ATOM 2228 N N . ARG A 1 280 ? -13.734 -6.607 -3.368 1.00 94.75 280 ARG A N 1
ATOM 2229 C CA . ARG A 1 280 ? -13.938 -5.251 -2.863 1.00 94.75 280 ARG A CA 1
ATOM 2230 C C . ARG A 1 280 ? -15.317 -5.087 -2.253 1.00 94.75 280 ARG A C 1
ATOM 2232 O O . ARG A 1 280 ? -16.291 -5.581 -2.812 1.00 94.75 280 ARG A O 1
ATOM 2239 N N . GLY A 1 281 ? -15.415 -4.359 -1.151 1.00 94.50 281 GLY A N 1
ATOM 2240 C CA . GLY A 1 281 ? -16.680 -4.010 -0.516 1.00 94.50 281 GLY A CA 1
ATOM 2241 C C . GLY A 1 281 ? -16.612 -2.675 0.215 1.00 94.50 281 GLY A C 1
ATOM 2242 O O . GLY A 1 281 ? -15.551 -2.062 0.304 1.00 94.50 281 GLY A O 1
ATOM 2243 N N . THR A 1 282 ? -17.744 -2.219 0.743 1.00 95.50 282 THR A N 1
ATOM 2244 C CA . THR A 1 282 ? -17.843 -0.930 1.443 1.00 95.50 282 THR A CA 1
ATOM 2245 C C . THR A 1 282 ? -18.357 -1.134 2.859 1.00 95.50 282 THR A C 1
ATOM 2247 O O . THR A 1 282 ? -19.421 -1.718 3.058 1.00 95.50 282 THR A O 1
ATOM 2250 N N . VAL A 1 283 ? -17.628 -0.598 3.836 1.00 94.25 283 VAL A N 1
ATOM 2251 C CA . VAL A 1 283 ? -18.069 -0.473 5.227 1.00 94.25 283 VAL A CA 1
ATOM 2252 C C . VAL A 1 283 ? -18.645 0.922 5.410 1.00 94.25 283 VAL A C 1
ATOM 2254 O O . VAL A 1 283 ? -17.938 1.923 5.272 1.00 94.25 283 VAL A O 1
ATOM 2257 N N . ARG A 1 284 ? -19.947 0.999 5.689 1.00 93.25 284 ARG A N 1
ATOM 2258 C CA . ARG A 1 284 ? -20.622 2.274 5.941 1.00 93.25 284 ARG A CA 1
ATOM 2259 C C . ARG A 1 284 ? -20.352 2.722 7.367 1.00 93.25 284 ARG A C 1
ATOM 2261 O O . ARG A 1 284 ? -20.555 1.960 8.303 1.00 93.25 284 ARG A O 1
ATOM 2268 N N . TYR A 1 285 ? -19.957 3.976 7.513 1.00 92.88 285 TYR A N 1
ATOM 2269 C CA . TYR A 1 285 ? -19.777 4.608 8.811 1.00 92.88 285 TYR A CA 1
ATOM 2270 C C . TYR A 1 285 ? -20.830 5.692 8.998 1.00 92.88 285 TYR A C 1
ATOM 2272 O O . TYR A 1 285 ? -20.915 6.627 8.199 1.00 92.88 285 TYR A O 1
ATOM 2280 N N . ASN A 1 286 ? -21.600 5.567 10.074 1.00 92.50 286 ASN A N 1
ATOM 2281 C CA . ASN A 1 286 ? -22.538 6.585 10.521 1.00 92.50 286 ASN A CA 1
ATOM 2282 C C . ASN A 1 286 ? -21.983 7.180 11.813 1.00 92.50 286 ASN A C 1
ATOM 2284 O O . ASN A 1 286 ? -21.988 6.511 12.846 1.00 92.50 286 ASN A O 1
ATOM 2288 N N . ALA A 1 287 ? -21.483 8.414 11.743 1.00 92.88 287 ALA A N 1
ATOM 2289 C CA . ALA A 1 287 ? -20.922 9.082 12.909 1.00 92.88 287 ALA A CA 1
ATOM 2290 C C . ALA A 1 287 ? -21.989 9.181 14.016 1.00 92.88 287 ALA A C 1
ATOM 2292 O O . ALA A 1 287 ? -23.063 9.742 13.765 1.00 92.88 287 ALA A O 1
ATOM 2293 N N . PRO A 1 288 ? -21.736 8.646 15.224 1.00 93.06 288 PRO A N 1
ATOM 2294 C CA . PRO A 1 288 ? -22.684 8.778 16.315 1.00 93.06 288 PRO A CA 1
ATOM 2295 C C . PRO A 1 288 ? -22.761 10.241 16.748 1.00 93.06 288 PRO A C 1
ATOM 2297 O O . PRO A 1 288 ? -21.760 10.963 16.760 1.00 93.06 288 PRO A O 1
ATOM 2300 N N . LYS A 1 289 ? -23.952 10.677 17.158 1.00 94.44 289 LYS A N 1
ATOM 2301 C CA . LYS A 1 289 ? -24.082 11.943 17.873 1.00 94.44 289 LYS A CA 1
ATOM 2302 C C . LYS A 1 289 ? -23.511 11.743 19.275 1.00 94.44 289 LYS A C 1
ATOM 2304 O O . LYS A 1 289 ? -24.045 10.953 20.047 1.00 94.44 289 LYS A O 1
ATOM 2309 N N . LEU A 1 290 ? -22.421 12.438 19.579 1.00 93.31 290 LEU A N 1
ATOM 2310 C CA . LEU A 1 290 ? -21.837 12.447 20.915 1.00 93.31 290 LEU A CA 1
ATOM 2311 C C . LEU A 1 290 ? -22.538 13.520 21.744 1.00 93.31 290 LEU A C 1
ATOM 2313 O O . LEU A 1 290 ? -22.526 14.692 21.372 1.00 93.31 290 LEU A O 1
ATOM 2317 N N . ASP A 1 291 ? -23.153 13.105 22.845 1.00 93.06 291 ASP A N 1
ATOM 2318 C CA . ASP A 1 291 ? -23.715 14.010 23.841 1.00 93.06 291 ASP A CA 1
ATOM 2319 C C . ASP A 1 291 ? -22.683 14.185 24.957 1.00 93.06 291 ASP A C 1
ATOM 2321 O O . ASP A 1 291 ? -22.503 13.311 25.806 1.00 93.06 291 ASP A O 1
ATOM 2325 N N . VAL A 1 292 ? -21.901 15.261 24.867 1.00 94.94 292 VAL A N 1
ATOM 2326 C CA . VAL A 1 292 ? -20.843 15.582 25.831 1.00 94.94 292 VAL A CA 1
ATOM 2327 C C . VAL A 1 292 ? -21.375 16.685 26.743 1.00 94.94 292 VAL A C 1
ATOM 2329 O O . VAL A 1 292 ? -21.822 17.708 26.220 1.00 94.94 292 VAL A O 1
ATOM 2332 N N . PRO A 1 293 ? -21.340 16.513 28.079 1.00 93.69 293 PRO A N 1
ATOM 2333 C CA . PRO A 1 293 ? -21.871 17.513 28.992 1.00 93.69 293 PRO A CA 1
ATOM 2334 C C . PRO A 1 293 ? -21.103 18.826 28.857 1.00 93.69 293 PRO A C 1
ATOM 2336 O O . PRO A 1 293 ? -19.875 18.845 28.737 1.00 93.69 293 PRO A O 1
ATOM 2339 N N . ASP A 1 294 ? -21.838 19.931 28.914 1.00 94.56 294 ASP A N 1
ATOM 2340 C CA . ASP A 1 294 ? -21.241 21.254 28.984 1.00 94.56 294 ASP A CA 1
ATOM 2341 C C . ASP A 1 294 ? -20.579 21.431 30.351 1.00 94.56 294 ASP A C 1
ATOM 2343 O O . ASP A 1 294 ? -21.248 21.540 31.381 1.00 94.56 294 ASP A O 1
ATOM 2347 N N . LEU A 1 295 ? -19.246 21.459 30.340 1.00 95.50 295 LEU A N 1
ATOM 2348 C CA . LEU A 1 295 ? -18.442 21.612 31.544 1.00 95.50 295 LEU A CA 1
ATOM 2349 C C . LEU A 1 295 ? -18.783 22.899 32.304 1.00 95.50 295 LEU A C 1
ATOM 2351 O O . LEU A 1 295 ? -18.629 22.919 33.518 1.00 95.50 295 LEU A O 1
ATOM 2355 N N . SER A 1 296 ? -19.265 23.953 31.639 1.00 94.62 296 SER A N 1
ATOM 2356 C CA . SER A 1 296 ? -19.630 25.214 32.297 1.00 94.62 296 SER A CA 1
ATOM 2357 C C . SER A 1 296 ? -20.904 25.123 33.146 1.00 94.62 296 SER A C 1
ATOM 2359 O O . SER A 1 296 ? -21.054 25.890 34.093 1.00 94.62 296 SER A O 1
ATOM 2361 N N . ASN A 1 297 ? -21.777 24.151 32.862 1.00 95.06 297 ASN A N 1
ATOM 2362 C CA . ASN A 1 297 ? -23.021 23.917 33.602 1.00 95.06 297 ASN A CA 1
ATOM 2363 C C . ASN A 1 297 ? -22.851 22.927 34.763 1.00 95.06 297 ASN A C 1
ATOM 2365 O O . ASN A 1 297 ? -23.824 22.598 35.444 1.00 95.06 297 ASN A O 1
ATOM 2369 N N . LEU A 1 298 ? -21.638 22.413 34.975 1.00 95.56 298 LEU A N 1
ATOM 2370 C CA . LEU A 1 298 ? -21.343 21.552 36.111 1.00 95.56 298 LEU A CA 1
ATOM 2371 C C . LEU A 1 298 ? -21.205 22.384 37.389 1.00 95.56 298 LEU A C 1
ATOM 2373 O O . LEU A 1 298 ? -20.687 23.500 37.380 1.00 95.56 298 LEU A O 1
ATOM 2377 N N . GLU A 1 299 ? -21.620 21.807 38.513 1.00 96.06 299 GLU A N 1
ATOM 2378 C CA . GLU A 1 299 ? -21.379 22.386 39.833 1.00 96.06 299 GLU A CA 1
ATOM 2379 C C . GLU A 1 299 ? -19.908 22.174 40.223 1.00 96.06 299 GLU A C 1
ATOM 2381 O O . GLU A 1 299 ? -19.529 21.162 40.821 1.00 96.06 299 GLU A O 1
ATOM 2386 N N . TRP A 1 300 ? -19.053 23.124 39.842 1.00 95.88 300 TRP A N 1
ATOM 2387 C CA . TRP A 1 300 ? -17.644 23.114 40.222 1.00 95.88 300 TRP A CA 1
ATOM 2388 C C . TRP A 1 300 ? -17.492 23.458 41.700 1.00 95.88 300 TRP A C 1
ATOM 2390 O O . TRP A 1 300 ? -17.817 24.560 42.138 1.00 95.88 300 TRP A O 1
ATOM 2400 N N . LYS A 1 301 ? -16.945 22.521 42.473 1.00 95.25 301 LYS A N 1
ATOM 2401 C CA . LYS A 1 301 ? -16.527 22.777 43.852 1.00 95.25 301 LYS A CA 1
ATOM 2402 C C . LYS A 1 301 ? -15.100 23.306 43.855 1.00 95.25 301 LYS A C 1
ATOM 2404 O O . LYS A 1 301 ? -14.235 22.767 43.168 1.00 95.25 301 LYS A O 1
ATOM 2409 N N . PHE A 1 302 ? -14.868 24.341 44.648 1.00 94.88 302 PHE A N 1
ATOM 2410 C CA . PHE A 1 302 ? -13.563 24.961 44.827 1.00 94.88 302 PHE A CA 1
ATOM 2411 C C . PHE A 1 302 ? -13.221 25.014 46.315 1.00 94.88 302 PHE A C 1
ATOM 2413 O O . PHE A 1 302 ? -14.082 25.292 47.149 1.00 94.88 302 PHE A O 1
ATOM 2420 N N . ILE A 1 303 ? -11.956 24.757 46.623 1.00 94.38 303 ILE A N 1
ATOM 2421 C CA . ILE A 1 303 ? -11.336 25.023 47.916 1.00 94.38 303 ILE A CA 1
ATOM 2422 C C . ILE A 1 303 ? -10.018 25.741 47.634 1.00 94.38 303 ILE A C 1
ATOM 2424 O O . ILE A 1 303 ? -9.352 25.416 46.650 1.00 94.38 303 ILE A O 1
ATOM 2428 N N . ASP A 1 304 ? -9.676 26.729 48.460 1.00 90.69 304 ASP A N 1
ATOM 2429 C CA . ASP A 1 304 ? -8.393 27.425 48.368 1.00 90.69 304 ASP A CA 1
ATOM 2430 C C . ASP A 1 304 ? -7.255 26.402 48.553 1.00 90.69 304 ASP A C 1
ATOM 2432 O O . ASP A 1 304 ? -7.190 25.772 49.613 1.00 90.69 304 ASP A O 1
ATOM 2436 N N . PRO A 1 305 ? -6.405 26.165 47.534 1.00 92.50 305 PRO A N 1
ATOM 2437 C CA . PRO A 1 305 ? -5.350 25.163 47.616 1.00 92.50 305 PRO A CA 1
ATOM 2438 C C . PRO A 1 305 ? -4.119 25.663 48.375 1.00 92.50 305 PRO A C 1
ATOM 2440 O O . PRO A 1 305 ? -3.152 24.912 48.473 1.00 92.50 305 PRO A O 1
ATOM 2443 N N . LEU A 1 306 ? -4.121 26.917 48.841 1.00 93.06 306 LEU A N 1
ATOM 2444 C CA . LEU A 1 306 ? -2.993 27.515 49.540 1.00 93.06 306 LEU A CA 1
ATOM 2445 C C . LEU A 1 306 ? -3.438 28.192 50.847 1.00 93.06 306 LEU A C 1
ATOM 2447 O O . LEU A 1 306 ? -3.274 29.406 51.005 1.00 93.06 306 LEU A O 1
ATOM 2451 N N . PRO A 1 307 ? -4.020 27.443 51.802 1.00 91.75 307 PRO A N 1
ATOM 2452 C CA . PRO A 1 307 ? -4.395 28.011 53.091 1.00 91.75 307 PRO A CA 1
ATOM 2453 C C . PRO A 1 307 ? -3.185 28.576 53.863 1.00 91.75 307 PRO A C 1
ATOM 2455 O O . PRO A 1 307 ? -3.376 29.458 54.693 1.00 91.75 307 PRO A O 1
ATOM 2458 N N . GLU A 1 308 ? -1.954 28.148 53.554 1.00 90.38 308 GLU A N 1
ATOM 2459 C CA . GLU A 1 308 ? -0.694 28.507 54.227 1.00 90.38 308 GLU A CA 1
ATOM 2460 C C . GLU A 1 308 ? -0.364 30.005 54.199 1.00 90.38 308 GLU A C 1
ATOM 2462 O O . GLU A 1 308 ? 0.348 30.500 55.069 1.00 90.38 308 GLU A O 1
ATOM 2467 N N . ILE A 1 309 ? -0.855 30.749 53.203 1.00 92.69 309 ILE A N 1
ATOM 2468 C CA . ILE A 1 309 ? -0.613 32.199 53.118 1.00 92.69 309 ILE A CA 1
ATOM 2469 C C . ILE A 1 309 ? -1.595 33.017 53.966 1.00 92.69 309 ILE A C 1
ATOM 2471 O O . ILE A 1 309 ? -1.446 34.237 54.076 1.00 92.69 309 ILE A O 1
ATOM 2475 N N . GLN A 1 310 ? -2.620 32.381 54.543 1.00 92.00 310 GLN A N 1
ATOM 2476 C CA . GLN A 1 310 ? -3.586 33.054 55.402 1.00 92.00 310 GLN A CA 1
ATOM 2477 C C . GLN A 1 310 ? -2.998 33.238 56.805 1.00 92.00 310 GLN A C 1
ATOM 2479 O O . GLN A 1 310 ? -2.443 32.316 57.387 1.00 92.00 310 GLN A O 1
ATOM 2484 N N . ALA A 1 311 ? -3.176 34.420 57.401 1.00 92.25 311 ALA A N 1
ATOM 2485 C CA . ALA A 1 311 ? -2.654 34.718 58.742 1.00 92.25 311 ALA A CA 1
ATOM 2486 C C . ALA A 1 311 ? -3.246 33.829 59.856 1.00 92.25 311 ALA A C 1
ATOM 2488 O O . ALA A 1 311 ? -2.695 33.763 60.950 1.00 92.25 311 ALA A O 1
ATOM 2489 N N . SER A 1 312 ? -4.386 33.188 59.589 1.00 91.31 312 SER A N 1
ATOM 2490 C CA . SER A 1 312 ? -5.052 32.235 60.480 1.00 91.31 312 SER A CA 1
ATOM 2491 C C . SER A 1 312 ? -4.597 30.788 60.287 1.00 91.31 312 SER A C 1
ATOM 2493 O O . SER A 1 312 ? -5.153 29.905 60.936 1.00 91.31 312 SER A O 1
ATOM 2495 N N . TYR A 1 313 ? -3.668 30.526 59.366 1.00 89.62 313 TYR A N 1
ATOM 2496 C CA . TYR A 1 313 ? -3.128 29.191 59.158 1.00 89.62 313 TYR A CA 1
ATOM 2497 C C . TYR A 1 313 ? -2.327 28.753 60.385 1.00 89.62 313 TYR A C 1
ATOM 2499 O O . TYR A 1 313 ? -1.426 29.464 60.827 1.00 89.62 313 TYR A O 1
ATOM 2507 N N . ASP A 1 314 ? -2.683 27.597 60.941 1.00 86.88 314 ASP A N 1
ATOM 2508 C CA . ASP A 1 314 ? -1.965 26.980 62.052 1.00 86.88 314 ASP A CA 1
ATOM 2509 C C . ASP A 1 314 ? -1.023 25.916 61.494 1.00 86.88 314 ASP A C 1
ATOM 2511 O O . ASP A 1 314 ? -1.446 24.835 61.079 1.00 86.88 314 ASP A O 1
ATOM 2515 N N . ASP A 1 315 ? 0.262 26.249 61.469 1.00 85.75 315 ASP A N 1
ATOM 2516 C CA . ASP A 1 315 ? 1.333 25.363 61.047 1.00 85.75 315 ASP A CA 1
ATOM 2517 C C . ASP A 1 315 ? 1.993 24.639 62.226 1.00 85.75 315 ASP A C 1
ATOM 2519 O O . ASP A 1 315 ? 3.072 24.101 62.040 1.00 85.75 315 ASP A O 1
ATOM 2523 N N . SER A 1 316 ? 1.378 24.566 63.418 1.00 83.31 316 SER A N 1
ATOM 2524 C CA . SER A 1 316 ? 1.979 23.974 64.633 1.00 83.31 316 SER A CA 1
ATOM 2525 C C . SER A 1 316 ? 2.260 22.463 64.579 1.00 83.31 316 SER A C 1
ATOM 2527 O O . SER A 1 316 ? 2.888 21.921 65.492 1.00 83.31 316 SER A O 1
ATOM 2529 N N . SER A 1 317 ? 1.869 21.782 63.497 1.00 77.69 317 SER A N 1
ATOM 2530 C CA . SER A 1 317 ? 2.185 20.374 63.225 1.00 77.69 317 SER A CA 1
ATOM 2531 C C . SER A 1 317 ? 2.956 20.151 61.902 1.00 77.69 317 SER A C 1
ATOM 2533 O O . SER A 1 317 ? 2.528 19.310 61.103 1.00 77.69 317 SER A O 1
ATOM 2535 N N . PRO A 1 318 ? 4.083 20.835 61.613 1.00 68.12 318 PRO A N 1
ATOM 2536 C CA . PRO A 1 318 ? 4.882 20.544 60.431 1.00 68.12 318 PRO A CA 1
ATOM 2537 C C . PRO A 1 318 ? 5.921 19.451 60.740 1.00 68.12 318 PRO A C 1
ATOM 2539 O O . PRO A 1 318 ? 6.390 19.305 61.872 1.00 68.12 318 PRO A O 1
ATOM 2542 N N . GLU A 1 319 ? 6.348 18.696 59.728 1.00 69.31 319 GLU A N 1
ATOM 2543 C CA . GLU A 1 319 ? 7.601 17.943 59.841 1.00 69.31 319 GLU A CA 1
ATOM 2544 C C . GLU A 1 319 ? 8.759 18.943 59.968 1.00 69.31 319 GLU A C 1
ATOM 2546 O O . GLU A 1 319 ? 8.961 19.810 59.115 1.00 69.31 319 GLU A O 1
ATOM 2551 N N . THR A 1 320 ? 9.511 18.857 61.063 1.00 69.50 320 THR A N 1
ATOM 2552 C CA . THR A 1 320 ? 10.648 19.736 61.329 1.00 69.50 320 THR A CA 1
ATOM 2553 C C . THR A 1 320 ? 11.739 19.515 60.280 1.00 69.50 320 THR A C 1
ATOM 2555 O O . THR A 1 320 ? 12.181 18.390 60.054 1.00 69.50 320 THR A O 1
ATOM 2558 N N . LEU A 1 321 ? 12.230 20.592 59.664 1.00 67.50 321 LEU A N 1
ATOM 2559 C CA . LEU A 1 321 ? 13.389 20.530 58.771 1.00 67.50 321 LEU A CA 1
ATOM 2560 C C . LEU A 1 321 ? 14.627 20.039 59.539 1.00 67.50 321 LEU A C 1
ATOM 2562 O O . LEU A 1 321 ? 15.100 20.696 60.468 1.00 67.50 321 LEU A O 1
ATOM 2566 N N . HIS A 1 322 ? 15.168 18.889 59.136 1.00 72.88 322 HIS A N 1
ATOM 2567 C CA . HIS A 1 322 ? 16.413 18.353 59.680 1.00 72.88 322 HIS A CA 1
ATOM 2568 C C . HIS A 1 322 ? 17.617 19.196 59.231 1.00 72.88 322 HIS A C 1
ATOM 2570 O O . HIS A 1 322 ? 17.763 19.523 58.054 1.00 72.88 322 HIS A O 1
ATOM 2576 N N . THR A 1 323 ? 18.514 19.515 60.164 1.00 71.31 323 THR A N 1
ATOM 2577 C CA . THR A 1 323 ? 19.751 20.275 59.911 1.00 71.31 323 THR A CA 1
ATOM 2578 C C . THR A 1 323 ? 20.944 19.397 59.520 1.00 71.31 323 THR A C 1
ATOM 2580 O O . THR A 1 323 ? 22.015 19.924 59.219 1.00 71.31 323 THR A O 1
ATOM 2583 N N . GLU A 1 324 ? 20.777 18.071 59.493 1.00 69.06 324 GLU A N 1
ATOM 2584 C CA . GLU A 1 324 ? 21.822 17.115 59.124 1.00 69.06 324 GLU A CA 1
ATOM 2585 C C . GLU A 1 324 ? 21.412 16.265 57.916 1.00 69.06 324 GLU A C 1
ATOM 2587 O O . GLU A 1 324 ? 20.292 15.764 57.826 1.00 69.06 324 GLU A O 1
ATOM 2592 N N . LEU A 1 325 ? 22.349 16.086 56.982 1.00 71.62 325 LEU A N 1
ATOM 2593 C CA . LEU A 1 325 ? 22.238 15.136 55.876 1.00 71.62 325 LEU A CA 1
ATOM 2594 C C . LEU A 1 325 ? 22.868 13.806 56.304 1.00 71.62 325 LEU A C 1
ATOM 2596 O O . LEU A 1 325 ? 23.956 13.805 56.884 1.00 71.62 325 LEU A O 1
ATOM 2600 N N . ASN A 1 326 ? 22.230 12.679 55.972 1.00 72.38 326 ASN A N 1
ATOM 2601 C CA . ASN A 1 326 ? 22.783 11.347 56.232 1.00 72.38 326 ASN A CA 1
ATOM 2602 C C . ASN A 1 326 ? 24.186 11.223 55.613 1.00 72.38 326 ASN A C 1
ATOM 2604 O O . ASN A 1 326 ? 24.330 11.142 54.391 1.00 72.38 326 ASN A O 1
ATOM 2608 N N . LYS A 1 327 ? 25.229 11.175 56.450 1.00 61.03 327 LYS A N 1
ATOM 2609 C CA . LYS A 1 327 ? 26.562 10.752 56.013 1.00 61.03 327 LYS A CA 1
ATOM 2610 C C . LYS A 1 327 ? 26.509 9.244 55.781 1.00 61.03 327 LYS A C 1
ATOM 2612 O O . LYS A 1 327 ? 26.343 8.483 56.729 1.00 61.03 327 LYS A O 1
ATOM 2617 N N . GLN A 1 328 ? 26.618 8.826 54.520 1.00 59.44 328 GLN A N 1
ATOM 2618 C CA . GLN A 1 328 ? 26.873 7.427 54.177 1.00 59.44 328 GLN A CA 1
ATOM 2619 C C . GLN A 1 328 ? 28.219 7.019 54.784 1.00 59.44 328 GLN A C 1
ATOM 2621 O O . GLN A 1 328 ? 29.218 7.708 54.564 1.00 59.44 328 GLN A O 1
ATOM 2626 N N . SER A 1 329 ? 28.211 5.940 55.569 1.00 56.50 329 SER A N 1
ATOM 2627 C CA . SER A 1 329 ? 29.408 5.256 56.072 1.00 56.50 329 SER A CA 1
ATOM 2628 C C . SER A 1 329 ? 29.929 4.239 55.073 1.00 56.50 329 SER A C 1
ATOM 2630 O O . SER A 1 329 ? 29.074 3.453 54.597 1.00 56.50 329 SER A O 1
#

Foldseek 3Di:
DCPDVVNLVVLQVVQLVLQQPCPPVFDFDDFDQDPPPDPQWRQRQRPSVWKGKGWHEAQADKDWAWDWDDQPPPPRHTDIPPPVDDTFIDHHGDMAIKTAQGDQPNWGFRIKPFHWSHKAQFAPRAIETETEDAAFGKMKTKGFCVLDFKDKQADDDWDWDDDVRIIMIIDTEDQGWTWIDTRRYIYIYHYSVQSSQKDWAFEADDPPCGPPDDSLRIWIKRKDDWWDHWYADPLEIETEIDDPAKMKIKTPGGRDNHHDWYHYPNHTFDWDADSVRIIMGIDHDDDDDDDDDDPVPDPDDDDDPCCVVPPPDDPVDDDDDDPDDDDDD

Secondary structure (DSSP, 8-state):
---SHHHHHHHHHHHHHHH-TTSTT-----------S-TT-------SSSEEEEE--STT-EEEE-EEE--TTSTT-PEEE-TTSS-EEEESS-EEEEEEEEEETTEEEEEESSEEEEEEE-GGG-EEEEEEE-TT-EEEEEEEGGG---EEEE-S--EEEEETTEEEEEEE--SS-EEEEETTEEEEEEEHHHHTTEEEEE----TTTTTS--TTSEEEEE-SSEEEEEEEETTEEEEEEE-SS-EEEEEEE-S-S---EEEETTEEEPEEE-TTS-EEEEE-----------GGGS------S-GGGSTT---SSPPPPPS------

Sequence (329 aa):
MIWRGKYSGQKLQANFLKSDSNSSSRSERYLRRTPLYSRDCYPWEWDIGKFLCHRTFGPHIHRQHSVHAHIANKQGRGIKIPQLGGALTLDGSDHKFHVTDYDVGGINLTYSSAEIFTWARGSGSTRVLILYGGAGETHEFGLPSYLGKPTSIEGDHIEIKQRRSAWVVKWHVTPARRIVRVADLQVYLLWRNVSYNYWVTELPVLGPIGNYSSPSKDVIVEAGYLIRTADLINNQLRLTGDVDGTTEIEVISTPATRLKVIALDREVVQISTTSNVNLRGTVRYNAPKLDVPDLSNLEWKFIDPLPEIQASYDDSSPETLHTELNKQS

pLDDT: mean 84.06, std 17.11, range [31.92, 98.69]

Radius of gyration: 27.31 Å; chains: 1; bounding box: 57×59×88 Å

Organism: Penicillium chrysogenum (NCBI:txid5076)